Protein AF-A0A1Y2DKK2-F1 (afdb_monomer)

Radius of gyration: 27.23 Å; Cα contacts (8 Å, |Δi|>4): 174; chains: 1; bounding box: 54×44×119 Å

Foldseek 3Di:
DDDDDDDDDPPPPPPPPPPPPPAPPLLVVLLVLLVVLLVLLVLLLVLLLPDPAAQDCPSNVVSLVSNLVSLVVNLVSLLPHAADDPVSVVVCFVSVVSSLVSLVSSLVSLVVCLVRCLQRVNLVVNLVSLVSSLVSVLSSLVSNVVRYDPPQPSPVVSVVSNVSSVVSNVSSVVSNVPPHPNPPPCPDDDDDDDDDDDDDDDDDDDDDDDDDDDDPPDDDDDDDPPDPPD

Nearest PDB structures (foldseek):
  5ecf-assembly1_A  TM=8.020E-01  e=2.856E-06  Talaromyces marneffei PM1
  5csd-assembly2_B  TM=7.880E-01  e=1.936E-05  Talaromyces marneffei PM1
  5fb7-assembly1_C  TM=7.587E-01  e=8.183E-06  Talaromyces marneffei PM1
  5j5k-assembly1_A  TM=7.651E-01  e=5.013E-04  Aspergillus fumigatus Af293
  6j6f-assembly1_B  TM=7.402E-01  e=1.028E-03  Talaromyces marneffei PM1

Structure (mmCIF, N/CA/C/O backbone):
data_AF-A0A1Y2DKK2-F1
#
_entry.id   AF-A0A1Y2DKK2-F1
#
loop_
_atom_site.group_PDB
_atom_site.id
_atom_site.type_symbol
_atom_site.label_atom_id
_atom_site.label_alt_id
_atom_site.label_comp_id
_atom_site.label_asym_id
_atom_site.label_entity_id
_atom_site.label_seq_id
_atom_site.pdbx_PDB_ins_code
_atom_site.Cartn_x
_atom_site.Cartn_y
_atom_site.Cartn_z
_atom_site.occupancy
_atom_site.B_iso_or_equiv
_atom_site.auth_seq_id
_atom_site.auth_comp_id
_atom_site.auth_asym_id
_atom_site.auth_atom_id
_atom_site.pdbx_PDB_model_num
ATOM 1 N N . MET A 1 1 ? -10.249 0.732 73.395 1.00 36.12 1 MET A N 1
ATOM 2 C CA . MET A 1 1 ? -10.078 -0.134 72.210 1.00 36.12 1 MET A CA 1
ATOM 3 C C . MET A 1 1 ? -11.151 0.226 71.197 1.00 36.12 1 MET A C 1
ATOM 5 O O . MET A 1 1 ? -12.236 0.621 71.599 1.00 36.12 1 MET A O 1
ATOM 9 N N . GLN A 1 2 ? -10.754 0.217 69.928 1.00 43.38 2 GLN A N 1
ATOM 10 C CA . GLN A 1 2 ? -11.377 0.818 68.746 1.00 43.38 2 GLN A CA 1
ATOM 11 C C . GLN A 1 2 ? -12.849 0.457 68.484 1.00 43.38 2 GLN A C 1
ATOM 13 O O . GLN A 1 2 ? -13.254 -0.694 68.617 1.00 43.38 2 GLN A O 1
ATOM 18 N N . PHE A 1 3 ? -13.588 1.465 68.012 1.00 41.53 3 PHE A N 1
ATOM 19 C CA . PHE A 1 3 ? -14.852 1.363 67.282 1.00 41.53 3 PHE A CA 1
ATOM 20 C C . PHE A 1 3 ? -14.665 0.585 65.968 1.00 41.53 3 PHE A C 1
ATOM 22 O O . PHE A 1 3 ? -13.761 0.900 65.195 1.00 41.53 3 PHE A O 1
ATOM 29 N N . LEU A 1 4 ? -15.559 -0.362 65.679 1.00 42.31 4 LEU A N 1
ATOM 30 C CA . LEU A 1 4 ? -15.721 -0.973 64.356 1.00 42.31 4 LEU A CA 1
ATOM 31 C C . LEU A 1 4 ? -17.150 -0.698 63.878 1.00 42.31 4 LEU A C 1
ATOM 33 O O . LEU A 1 4 ? -18.100 -1.382 64.254 1.00 42.31 4 LEU A O 1
ATOM 37 N N . SER A 1 5 ? -17.286 0.372 63.097 1.00 45.41 5 SER A N 1
ATOM 38 C CA . SER A 1 5 ? -18.516 0.754 62.408 1.00 45.41 5 SER A CA 1
ATOM 39 C C . SER A 1 5 ? -18.756 -0.148 61.195 1.00 45.41 5 SER A C 1
ATOM 41 O O . SER A 1 5 ? -17.861 -0.341 60.373 1.00 45.41 5 SER A O 1
ATOM 43 N N . LEU A 1 6 ? -19.987 -0.653 61.075 1.00 40.06 6 LEU A N 1
ATOM 44 C CA . LEU A 1 6 ? -20.540 -1.248 59.858 1.00 40.06 6 LEU A CA 1
ATOM 45 C C . LEU A 1 6 ? -20.524 -0.228 58.706 1.00 40.06 6 LEU A C 1
ATOM 47 O O . LEU A 1 6 ? -21.028 0.882 58.866 1.00 40.06 6 LEU A O 1
ATOM 51 N N . ILE A 1 7 ? -20.055 -0.638 57.526 1.00 51.34 7 ILE A N 1
ATOM 52 C CA . ILE A 1 7 ? -20.351 0.038 56.256 1.00 51.34 7 ILE A CA 1
ATOM 53 C C . ILE A 1 7 ? -21.248 -0.903 55.450 1.00 51.34 7 ILE A C 1
ATOM 55 O O . ILE A 1 7 ? -20.805 -1.941 54.962 1.00 51.34 7 ILE A O 1
ATOM 59 N N . ALA A 1 8 ? -22.528 -0.548 55.352 1.00 39.66 8 ALA A N 1
ATOM 60 C CA . ALA A 1 8 ? -23.473 -1.163 54.432 1.00 39.66 8 ALA A CA 1
ATOM 61 C C . ALA A 1 8 ? -23.216 -0.610 53.022 1.00 39.66 8 ALA A C 1
ATOM 63 O O . ALA A 1 8 ? -23.333 0.592 52.794 1.00 39.66 8 ALA A O 1
ATOM 64 N N . ILE A 1 9 ? -22.855 -1.484 52.082 1.00 43.69 9 ILE A N 1
ATOM 65 C CA . ILE A 1 9 ? -22.734 -1.144 50.662 1.00 43.69 9 ILE A CA 1
ATOM 66 C C . ILE A 1 9 ? -24.143 -1.207 50.065 1.00 43.69 9 ILE A C 1
ATOM 68 O O . ILE A 1 9 ? -24.671 -2.284 49.793 1.00 43.69 9 ILE A O 1
ATOM 72 N N . THR A 1 10 ? -24.775 -0.051 49.887 1.00 42.78 10 THR A N 1
ATOM 73 C CA . THR A 1 10 ? -25.985 0.089 49.077 1.00 42.78 10 THR A CA 1
ATOM 74 C C . THR A 1 10 ? -25.602 -0.014 47.602 1.00 42.78 10 THR A C 1
ATOM 76 O O . THR A 1 10 ? -25.044 0.909 47.015 1.00 42.78 10 THR A O 1
ATOM 79 N N . ALA A 1 11 ? -25.899 -1.158 46.987 1.00 40.38 11 ALA A N 1
ATOM 80 C CA . ALA A 1 11 ? -25.849 -1.312 45.540 1.00 40.38 11 ALA A CA 1
ATOM 81 C C . ALA A 1 11 ? -26.977 -0.479 44.908 1.00 40.38 11 ALA A C 1
ATOM 83 O O . ALA A 1 11 ? -28.109 -0.938 44.771 1.00 40.38 11 ALA A O 1
ATOM 84 N N . ALA A 1 12 ? -26.679 0.766 44.540 1.00 42.94 12 ALA A N 1
ATOM 85 C CA . AL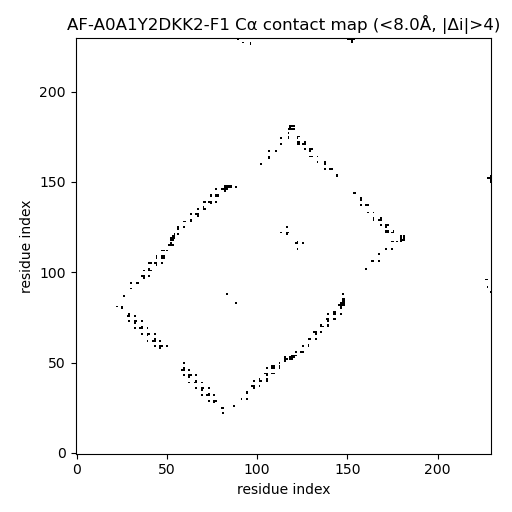A A 1 12 ? -27.511 1.507 43.605 1.00 42.94 12 ALA A CA 1
ATOM 86 C C . ALA A 1 12 ? -27.296 0.903 42.209 1.00 42.94 12 ALA A C 1
ATOM 88 O O . ALA A 1 12 ? -26.329 1.218 41.518 1.00 42.94 12 ALA A O 1
ATOM 89 N N . VAL A 1 13 ? -28.186 -0.009 41.808 1.00 45.31 13 VAL A N 1
ATOM 90 C CA . VAL A 1 13 ? -28.341 -0.401 40.404 1.00 45.31 13 VAL A CA 1
ATOM 91 C C . VAL A 1 13 ? -28.942 0.794 39.672 1.00 45.31 13 VAL A C 1
ATOM 93 O O . VAL A 1 13 ? -30.156 0.956 39.578 1.00 45.31 13 VAL A O 1
ATOM 96 N N . SER A 1 14 ? -28.074 1.660 39.163 1.00 43.56 14 SER A N 1
ATOM 97 C CA . SER A 1 14 ? -28.423 2.558 38.071 1.00 43.56 14 SER A CA 1
ATOM 98 C C . SER A 1 14 ? -28.416 1.712 36.804 1.00 43.56 14 SER A C 1
ATOM 100 O O . SER A 1 14 ? -27.373 1.506 36.186 1.00 43.56 14 SER A O 1
ATOM 102 N N . ALA A 1 15 ? -29.576 1.170 36.438 1.00 41.97 15 ALA A N 1
ATOM 103 C CA . ALA A 1 15 ? -29.802 0.663 35.095 1.00 41.97 15 ALA A CA 1
ATOM 104 C C . ALA A 1 15 ? -29.754 1.858 34.131 1.00 41.97 15 ALA A C 1
ATOM 106 O O . ALA A 1 15 ? -30.782 2.438 33.788 1.00 41.97 15 ALA A O 1
ATOM 107 N N . SER A 1 16 ? -28.547 2.264 33.730 1.00 40.94 16 SER A N 1
ATOM 108 C CA . SER A 1 16 ? -28.371 3.099 32.550 1.00 40.94 16 SER A CA 1
ATOM 109 C C . SER A 1 16 ? -28.941 2.304 31.387 1.00 40.94 16 SER A C 1
ATOM 111 O O . SER A 1 16 ? -28.393 1.268 31.010 1.00 40.94 16 SER A O 1
ATOM 113 N N . GLN A 1 17 ? -30.091 2.743 30.880 1.00 42.56 17 GLN A N 1
ATOM 114 C CA . GLN A 1 17 ? -30.652 2.216 29.649 1.00 42.56 17 GLN A CA 1
ATOM 115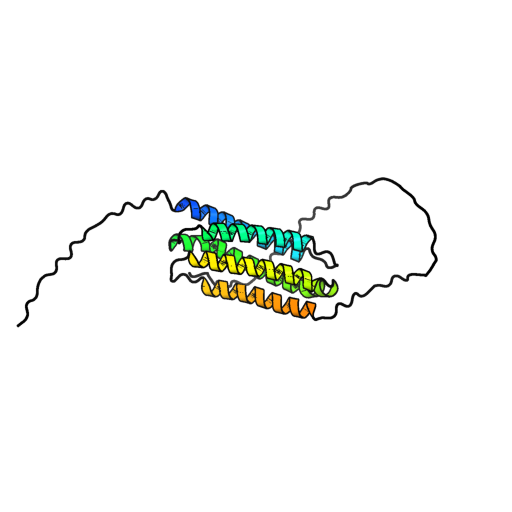 C C . GLN A 1 17 ? -29.573 2.351 28.577 1.00 42.56 17 GLN A C 1
ATOM 117 O O . GLN A 1 17 ? -29.208 3.457 28.184 1.00 42.56 17 GLN A O 1
ATOM 122 N N . VAL A 1 18 ? -29.012 1.214 28.168 1.00 43.38 18 VAL A N 1
ATOM 123 C CA . VAL A 1 18 ? -28.157 1.131 26.993 1.00 43.38 18 VAL A CA 1
ATOM 124 C C . VAL A 1 18 ? -29.056 1.494 25.825 1.00 43.38 18 VAL A C 1
ATOM 126 O O . VAL A 1 18 ? -29.870 0.687 25.374 1.00 43.38 18 VAL A O 1
ATOM 129 N N . ASP A 1 19 ? -28.954 2.739 25.382 1.00 40.34 19 ASP A N 1
ATOM 130 C CA . ASP A 1 19 ? -29.521 3.165 24.120 1.00 40.34 19 ASP A CA 1
ATOM 131 C C . ASP A 1 19 ? -28.794 2.398 23.005 1.00 40.34 19 ASP A C 1
ATOM 133 O O . ASP A 1 19 ? -27.708 2.748 22.545 1.00 40.34 19 ASP A O 1
ATOM 137 N N . THR A 1 20 ? -29.379 1.267 22.614 1.00 46.38 20 THR A N 1
ATOM 138 C CA . THR A 1 20 ? -28.861 0.368 21.576 1.00 46.38 20 THR A CA 1
ATOM 139 C C . THR A 1 20 ? -29.010 0.946 20.165 1.00 46.38 20 THR A C 1
ATOM 141 O O . THR A 1 20 ? -28.664 0.274 19.191 1.00 46.38 20 THR A O 1
ATOM 144 N N . THR A 1 21 ? -29.502 2.183 20.020 1.00 46.19 21 THR A N 1
ATOM 145 C CA . THR A 1 21 ? -29.834 2.755 18.710 1.00 46.19 21 THR A CA 1
ATOM 146 C C . THR A 1 21 ? -28.713 3.577 18.064 1.00 46.19 21 THR A C 1
ATOM 148 O O . THR A 1 21 ? -28.786 3.834 16.860 1.00 46.19 21 THR A O 1
ATOM 151 N N . THR A 1 22 ? -27.634 3.908 18.791 1.00 51.06 22 THR A N 1
ATOM 152 C CA . THR A 1 22 ? -26.553 4.782 18.277 1.00 51.06 22 THR A CA 1
ATOM 153 C C . THR A 1 22 ? -25.110 4.301 18.574 1.00 51.06 22 THR A C 1
ATOM 155 O O . THR A 1 22 ? -24.312 5.059 19.117 1.00 51.06 22 THR A O 1
ATOM 158 N N . PRO A 1 23 ? -24.740 3.043 18.237 1.00 49.91 23 PRO A N 1
ATOM 159 C CA . PRO A 1 23 ? -23.332 2.748 17.866 1.00 49.91 23 PRO A CA 1
ATOM 160 C C . PRO A 1 23 ? -23.149 1.979 16.536 1.00 49.91 23 PRO A C 1
ATOM 162 O O . PRO A 1 23 ? -22.148 2.150 15.844 1.00 49.91 23 PRO A O 1
ATOM 165 N N . LYS A 1 24 ? -24.138 1.185 16.093 1.00 49.81 24 LYS A N 1
ATOM 166 C CA . LYS A 1 24 ? -24.000 0.284 14.921 1.00 49.81 24 LYS A CA 1
ATOM 167 C C . LYS A 1 24 ? -23.805 0.982 13.570 1.00 49.81 24 LYS A C 1
ATOM 169 O O . LYS A 1 24 ? -23.350 0.345 12.623 1.00 49.81 24 LYS A O 1
ATOM 174 N N . ARG A 1 25 ? -24.178 2.261 13.448 1.00 47.84 25 ARG A N 1
ATOM 175 C CA . ARG A 1 25 ? -24.182 2.963 12.153 1.00 47.84 25 ARG A CA 1
ATOM 176 C C . ARG A 1 25 ? -22.764 3.253 11.634 1.00 47.84 25 ARG A C 1
ATOM 178 O O . ARG A 1 25 ? -22.585 3.281 10.427 1.00 47.84 25 ARG A O 1
ATOM 185 N N . ASN A 1 26 ? -21.773 3.389 12.520 1.00 64.06 26 ASN A N 1
ATOM 186 C CA . ASN A 1 26 ? -20.405 3.773 12.149 1.00 64.06 26 ASN A CA 1
ATOM 187 C C . ASN A 1 26 ? -19.498 2.557 11.852 1.00 64.06 26 ASN A C 1
ATOM 189 O O . ASN A 1 26 ? -18.663 2.597 10.955 1.00 64.06 26 ASN A O 1
ATOM 193 N N . LEU A 1 27 ? -19.715 1.422 12.531 1.00 71.12 27 LEU A N 1
ATOM 194 C CA . LEU A 1 27 ? -18.896 0.217 12.337 1.00 71.12 27 LEU A CA 1
ATOM 195 C C . LEU A 1 27 ? -18.987 -0.333 10.904 1.00 71.12 27 LEU A C 1
ATOM 197 O O . LEU A 1 27 ? -17.968 -0.622 10.286 1.00 71.12 27 LEU A O 1
ATOM 201 N N . VAL A 1 28 ? -20.206 -0.437 10.360 1.00 79.00 28 VAL A N 1
ATOM 202 C CA . VAL A 1 28 ? -20.449 -0.945 8.997 1.00 79.00 28 VAL A CA 1
ATOM 203 C C . VAL A 1 28 ? -19.791 -0.049 7.951 1.00 79.00 28 VAL A C 1
ATOM 205 O O . VAL A 1 28 ? -19.185 -0.543 7.002 1.00 79.00 28 VAL A O 1
ATOM 208 N N . GLU A 1 29 ? -19.890 1.267 8.129 1.00 79.88 29 GLU A N 1
ATOM 209 C CA . GLU A 1 29 ? -19.257 2.248 7.250 1.00 79.88 29 GLU A CA 1
ATOM 210 C C . GLU A 1 29 ? -17.737 2.060 7.234 1.00 79.88 29 GLU A C 1
ATOM 212 O O . GLU A 1 29 ? -17.130 1.963 6.170 1.00 79.88 29 GLU A O 1
ATOM 217 N N . VAL A 1 30 ? -17.131 1.883 8.403 1.00 75.62 30 VAL A N 1
ATOM 218 C CA . VAL A 1 30 ? -15.682 1.713 8.530 1.00 75.62 30 VAL A CA 1
ATOM 219 C C . VAL A 1 30 ? -15.229 0.364 7.992 1.00 75.62 30 VAL A C 1
ATOM 221 O O . VAL A 1 30 ? -14.235 0.306 7.275 1.00 75.62 30 VAL A O 1
ATOM 224 N N . THR A 1 31 ? -15.965 -0.719 8.246 1.00 82.69 31 THR A N 1
ATOM 225 C CA . THR A 1 31 ? -15.689 -2.023 7.625 1.00 82.69 31 THR A CA 1
ATOM 226 C C . THR A 1 31 ? -15.746 -1.930 6.099 1.00 82.69 31 THR A C 1
ATOM 228 O O . THR A 1 31 ? -14.861 -2.452 5.417 1.00 82.69 31 THR A O 1
ATOM 231 N N . ASN A 1 32 ? -16.738 -1.227 5.545 1.00 86.38 32 ASN A N 1
ATOM 232 C CA . ASN A 1 32 ? -16.852 -1.020 4.102 1.00 86.38 32 ASN A CA 1
ATOM 233 C C . ASN A 1 32 ? -15.684 -0.202 3.552 1.00 86.38 32 ASN A C 1
ATOM 235 O O . ASN A 1 32 ? -15.140 -0.539 2.502 1.00 86.38 32 ASN A O 1
ATOM 239 N N . ILE A 1 33 ? -15.274 0.854 4.250 1.00 84.25 33 ILE A N 1
ATOM 240 C CA . ILE A 1 33 ? -14.175 1.702 3.795 1.00 84.25 33 ILE A CA 1
ATOM 241 C C . ILE A 1 33 ? -12.826 0.979 3.924 1.00 84.25 33 ILE A C 1
ATOM 243 O O . ILE A 1 33 ? -12.035 1.008 2.989 1.00 84.25 33 ILE A O 1
ATOM 247 N N . MET A 1 34 ? -12.580 0.230 4.999 1.00 84.00 34 MET A N 1
ATOM 248 C CA . MET A 1 34 ? -11.375 -0.602 5.135 1.00 84.00 34 MET A CA 1
ATOM 249 C C . MET A 1 34 ? -11.349 -1.752 4.109 1.00 84.00 34 MET A C 1
ATOM 251 O O . MET A 1 34 ? -10.287 -2.139 3.627 1.00 84.00 34 MET A O 1
ATOM 255 N N . THR A 1 35 ? -12.514 -2.252 3.686 1.00 90.12 35 THR A N 1
ATOM 256 C CA . THR A 1 35 ? -12.617 -3.180 2.543 1.00 90.12 35 THR A CA 1
ATOM 257 C C . THR A 1 35 ? -12.260 -2.489 1.223 1.00 90.12 35 THR A C 1
ATOM 259 O O . THR A 1 35 ? -11.604 -3.084 0.371 1.00 90.12 35 THR A O 1
ATOM 262 N N . GLN A 1 36 ? -12.630 -1.217 1.048 1.00 90.81 36 GLN A N 1
ATOM 263 C CA . GLN A 1 36 ? -12.172 -0.432 -0.101 1.00 90.81 36 GLN A CA 1
ATOM 264 C C . GLN A 1 36 ? -10.659 -0.207 -0.062 1.00 90.81 36 GLN A C 1
ATOM 266 O O . GLN A 1 36 ? -10.031 -0.312 -1.110 1.00 90.81 36 GLN A O 1
ATOM 271 N N . VAL A 1 37 ? -10.063 0.030 1.115 1.00 88.94 37 VAL A N 1
ATOM 272 C CA . VAL A 1 37 ? -8.598 0.098 1.279 1.00 88.94 37 VAL A CA 1
ATOM 273 C C . VAL A 1 37 ? -7.962 -1.205 0.798 1.00 88.94 37 VAL A C 1
ATOM 275 O O . VAL A 1 37 ? -7.049 -1.157 -0.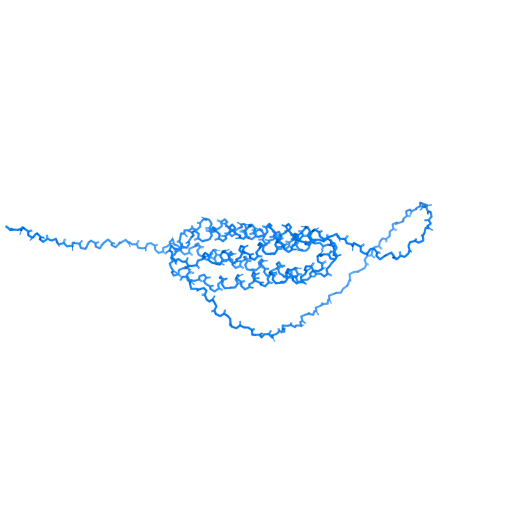020 1.00 88.94 37 VAL A O 1
ATOM 278 N N . LEU A 1 38 ? -8.492 -2.366 1.202 1.00 89.88 38 LEU A N 1
ATOM 279 C CA . LEU A 1 38 ? -8.026 -3.668 0.713 1.00 89.88 38 LEU A CA 1
ATOM 280 C C . LEU A 1 38 ? -8.096 -3.766 -0.819 1.00 89.88 38 LEU A C 1
ATOM 282 O O . LEU A 1 38 ? -7.119 -4.152 -1.455 1.00 89.88 38 LEU A O 1
ATOM 286 N N . HIS A 1 39 ? -9.221 -3.393 -1.431 1.00 91.88 39 HIS A N 1
ATOM 287 C CA . HIS A 1 39 ? -9.337 -3.389 -2.893 1.00 91.88 39 HIS A CA 1
ATOM 288 C C . HIS A 1 39 ? -8.375 -2.399 -3.561 1.00 91.88 39 HIS A C 1
ATOM 290 O O . HIS A 1 39 ? -7.838 -2.701 -4.624 1.00 91.88 39 HIS A O 1
ATOM 296 N N . GLY A 1 40 ? -8.123 -1.249 -2.938 1.00 91.38 40 GLY A N 1
ATOM 297 C CA . GLY A 1 40 ? -7.130 -0.279 -3.387 1.00 91.38 40 GLY A CA 1
ATOM 298 C C . GLY A 1 40 ? -5.715 -0.861 -3.391 1.00 91.38 40 GLY A C 1
ATOM 299 O O . GLY A 1 40 ? -5.023 -0.730 -4.401 1.00 91.38 40 GLY A O 1
ATOM 300 N N . ILE A 1 41 ? -5.324 -1.577 -2.325 1.00 91.19 41 ILE A N 1
ATOM 301 C CA . ILE A 1 41 ? -4.043 -2.306 -2.249 1.00 91.19 41 ILE A CA 1
ATOM 302 C C . ILE A 1 41 ? -3.949 -3.315 -3.390 1.00 91.19 41 ILE A C 1
ATOM 304 O O . ILE A 1 41 ? -2.981 -3.292 -4.141 1.00 91.19 41 ILE A O 1
ATOM 308 N N . LEU A 1 42 ? -4.967 -4.164 -3.559 1.00 93.38 42 LEU A N 1
ATOM 309 C CA . LEU A 1 42 ? -4.974 -5.203 -4.594 1.00 93.38 42 LEU A CA 1
ATOM 310 C C . LEU A 1 42 ? -4.928 -4.619 -6.015 1.00 93.38 42 LEU A C 1
ATOM 312 O O . LEU A 1 42 ? -4.291 -5.185 -6.898 1.00 93.38 42 LEU A O 1
ATOM 316 N N . ASN A 1 43 ? -5.584 -3.481 -6.249 1.00 93.44 43 ASN A N 1
ATOM 317 C CA . ASN A 1 43 ? -5.534 -2.796 -7.538 1.00 93.44 43 ASN A CA 1
ATOM 318 C C . ASN A 1 43 ? -4.156 -2.174 -7.805 1.00 93.44 43 ASN A C 1
ATOM 320 O O . ASN A 1 43 ? -3.659 -2.233 -8.930 1.00 93.44 43 ASN A O 1
ATOM 324 N N . PHE A 1 44 ? -3.526 -1.592 -6.782 1.00 93.50 44 PHE A N 1
ATOM 325 C CA . PHE A 1 44 ? -2.172 -1.067 -6.916 1.00 93.50 44 PHE A CA 1
ATOM 326 C C . PHE A 1 44 ? -1.156 -2.191 -7.152 1.00 93.50 44 PHE A C 1
ATOM 328 O O . PHE A 1 44 ? -0.361 -2.098 -8.086 1.00 93.50 44 PHE A O 1
ATOM 335 N N . ASP A 1 45 ? -1.263 -3.288 -6.399 1.00 94.25 45 ASP A N 1
ATOM 336 C CA . ASP A 1 45 ? -0.482 -4.517 -6.580 1.00 94.25 45 ASP A CA 1
ATOM 337 C C . ASP A 1 45 ? -0.599 -5.047 -8.014 1.00 94.25 45 ASP A C 1
ATOM 339 O O . ASP A 1 45 ? 0.400 -5.248 -8.702 1.00 94.25 45 ASP A O 1
ATOM 343 N N . ALA A 1 46 ? -1.823 -5.147 -8.538 1.00 95.81 46 ALA A N 1
ATOM 344 C CA . ALA A 1 46 ? -2.049 -5.555 -9.920 1.00 95.81 46 ALA A CA 1
ATOM 345 C C . ALA A 1 46 ? -1.360 -4.624 -10.937 1.00 95.81 46 ALA A C 1
ATOM 347 O O . ALA A 1 46 ? -0.798 -5.102 -11.924 1.00 95.81 46 ALA A O 1
ATOM 348 N N . ALA A 1 47 ? -1.365 -3.306 -10.716 1.00 95.94 47 ALA A N 1
ATOM 349 C CA . ALA A 1 47 ? -0.658 -2.363 -11.585 1.00 95.94 47 ALA A CA 1
ATOM 350 C C . ALA A 1 47 ? 0.867 -2.582 -11.552 1.00 95.94 47 ALA A C 1
ATOM 352 O O . ALA A 1 47 ? 1.520 -2.519 -12.594 1.00 95.94 47 ALA A O 1
ATOM 353 N N . ILE A 1 48 ? 1.425 -2.898 -10.381 1.00 94.62 48 ILE A N 1
ATOM 354 C CA . ILE A 1 48 ? 2.848 -3.217 -10.202 1.00 94.62 48 ILE A CA 1
ATOM 355 C C . ILE A 1 48 ? 3.210 -4.525 -10.904 1.00 94.62 48 ILE A C 1
ATOM 357 O O . ILE A 1 48 ? 4.174 -4.558 -11.670 1.00 94.62 48 ILE A O 1
ATOM 361 N N . ILE A 1 49 ? 2.418 -5.585 -10.722 1.00 95.69 49 ILE A N 1
ATOM 362 C CA . ILE A 1 49 ? 2.609 -6.873 -11.407 1.00 95.69 49 ILE A CA 1
ATOM 363 C C . ILE A 1 49 ? 2.617 -6.678 -12.927 1.00 95.69 49 ILE A C 1
ATOM 365 O O . ILE A 1 49 ? 3.488 -7.218 -13.615 1.00 95.69 49 ILE A O 1
ATOM 369 N N . ASN A 1 50 ? 1.682 -5.878 -13.442 1.00 95.19 50 ASN A N 1
ATOM 370 C CA . ASN A 1 50 ? 1.524 -5.622 -14.873 1.00 95.19 50 ASN A CA 1
ATOM 371 C C . ASN A 1 50 ? 2.583 -4.675 -15.456 1.00 95.19 50 ASN A C 1
ATOM 373 O O . ASN A 1 50 ? 2.715 -4.590 -16.679 1.00 95.19 50 ASN A O 1
ATOM 377 N N . TYR A 1 51 ? 3.361 -3.981 -14.622 1.00 95.50 51 TYR A N 1
ATOM 378 C CA . TYR A 1 51 ? 4.457 -3.152 -15.103 1.00 95.50 51 TYR A CA 1
ATOM 379 C C . TYR A 1 51 ? 5.578 -4.024 -15.684 1.00 95.50 51 TYR A C 1
ATOM 381 O O . TYR A 1 51 ? 6.224 -4.806 -14.981 1.00 95.50 51 TYR A O 1
ATOM 389 N N . ASN A 1 52 ? 5.832 -3.870 -16.983 1.00 93.94 52 ASN A N 1
ATOM 390 C CA . ASN A 1 52 ? 6.794 -4.678 -17.739 1.00 93.94 52 ASN A CA 1
ATOM 391 C C . ASN A 1 52 ? 8.041 -3.885 -18.177 1.00 93.94 52 ASN A C 1
ATOM 393 O O . ASN A 1 52 ? 8.789 -4.338 -19.041 1.00 93.94 52 ASN A O 1
ATOM 397 N N . GLY A 1 53 ? 8.283 -2.717 -17.571 1.00 88.50 53 GLY A N 1
ATOM 398 C CA . GLY A 1 53 ? 9.391 -1.823 -17.913 1.00 88.50 53 GLY A CA 1
ATOM 399 C C . GLY A 1 53 ? 8.985 -0.657 -18.820 1.00 88.50 53 GLY A C 1
ATOM 400 O O . GLY A 1 53 ? 7.825 -0.490 -19.191 1.00 88.50 53 GLY A O 1
ATOM 401 N N . GLY A 1 54 ? 9.974 0.160 -19.183 1.00 87.81 54 GLY A N 1
ATOM 402 C CA . GLY A 1 54 ? 9.789 1.371 -19.983 1.00 87.81 54 GLY A CA 1
ATOM 403 C C . GLY A 1 54 ? 9.430 2.612 -19.152 1.00 87.81 54 GLY A C 1
ATOM 404 O O . GLY A 1 54 ? 9.052 2.507 -17.986 1.00 87.81 54 GLY A O 1
ATOM 405 N N . PRO A 1 55 ? 9.537 3.813 -19.741 1.00 86.12 55 PRO A N 1
ATOM 406 C CA . PRO A 1 55 ? 9.431 5.074 -19.000 1.00 86.12 55 PRO A CA 1
ATOM 407 C C . PRO A 1 55 ? 7.998 5.412 -18.555 1.00 86.12 55 PRO A C 1
ATOM 409 O O . PRO A 1 55 ? 7.769 6.391 -17.851 1.00 86.12 55 PRO A O 1
ATOM 412 N N . GLN A 1 56 ? 7.005 4.643 -19.003 1.00 88.06 56 GLN A N 1
ATOM 413 C CA . GLN A 1 56 ? 5.594 4.935 -18.784 1.00 88.06 56 GLN A CA 1
ATOM 414 C C . GLN A 1 56 ? 5.142 4.376 -17.434 1.00 88.06 56 GLN A C 1
ATOM 416 O O . GLN A 1 56 ? 4.954 3.173 -17.280 1.00 88.06 56 GLN A O 1
ATOM 421 N N . VAL A 1 57 ? 4.924 5.269 -16.469 1.00 91.12 57 VAL A N 1
ATOM 422 C CA . VAL A 1 57 ? 4.425 4.938 -15.121 1.00 91.12 57 VAL A CA 1
ATOM 423 C C . VAL A 1 57 ? 2.983 5.393 -14.880 1.00 91.12 57 VAL A C 1
ATOM 425 O O . VAL A 1 57 ? 2.501 5.336 -13.755 1.00 91.12 57 VAL A O 1
ATOM 428 N N . SER A 1 58 ? 2.258 5.817 -15.919 1.00 92.12 58 SER A N 1
ATOM 429 C CA . SER A 1 58 ? 0.903 6.381 -15.791 1.00 92.12 58 SER A CA 1
ATOM 430 C C . SER A 1 58 ? -0.100 5.428 -15.131 1.00 92.12 58 SER A C 1
ATOM 432 O O . SER A 1 58 ? -0.946 5.870 -14.358 1.00 92.12 58 SER A O 1
ATOM 434 N N . GLN A 1 59 ? 0.010 4.119 -15.381 1.00 91.38 59 GLN A N 1
ATOM 435 C CA . GLN A 1 59 ? -0.827 3.117 -14.712 1.00 91.38 59 GLN A CA 1
ATOM 436 C C . GLN A 1 59 ? -0.509 3.009 -13.217 1.00 91.38 59 GLN A C 1
ATOM 438 O O . GLN A 1 59 ? -1.430 2.960 -12.405 1.00 91.38 59 GLN A O 1
ATOM 443 N N . LEU A 1 60 ? 0.778 3.035 -12.851 1.00 93.38 60 LEU A N 1
ATOM 444 C CA . LEU A 1 60 ? 1.209 3.043 -11.451 1.00 93.38 60 LEU A CA 1
ATOM 445 C C . LEU A 1 60 ? 0.730 4.316 -10.751 1.00 93.38 60 LEU A C 1
ATOM 447 O O . LEU A 1 60 ? 0.173 4.228 -9.665 1.00 93.38 60 LEU A O 1
ATOM 451 N N . GLN A 1 61 ? 0.871 5.475 -11.403 1.00 93.12 61 GLN A N 1
ATOM 452 C CA . GLN A 1 61 ? 0.406 6.771 -10.900 1.00 93.12 61 GLN A CA 1
ATOM 453 C C . GLN A 1 61 ? -1.118 6.824 -10.727 1.00 93.12 61 GLN A C 1
ATOM 455 O O . GLN A 1 61 ? -1.615 7.333 -9.726 1.00 93.12 61 GLN A O 1
ATOM 460 N N . GLY A 1 62 ? -1.881 6.295 -11.686 1.00 92.88 62 GLY A N 1
ATOM 461 C CA . GLY A 1 62 ? -3.341 6.243 -11.590 1.00 92.88 62 GLY A CA 1
ATOM 462 C C . GLY A 1 62 ? -3.815 5.322 -10.464 1.00 92.88 62 GLY A C 1
ATOM 463 O O . GLY A 1 62 ? -4.722 5.676 -9.704 1.00 92.88 62 GLY A O 1
ATOM 464 N N . ALA A 1 63 ? -3.179 4.157 -10.323 1.00 94.12 63 ALA A N 1
ATOM 465 C CA . ALA A 1 63 ? -3.502 3.201 -9.273 1.00 94.12 63 ALA A CA 1
ATOM 466 C C . ALA A 1 63 ? -3.121 3.723 -7.877 1.00 94.12 63 ALA A C 1
ATOM 468 O O . ALA A 1 63 ? -3.947 3.661 -6.965 1.00 94.12 63 ALA A O 1
ATOM 469 N N . SER A 1 64 ? -1.930 4.307 -7.718 1.00 92.44 64 SER A N 1
ATOM 470 C CA . SER A 1 64 ? -1.497 4.916 -6.455 1.00 92.44 64 SER A CA 1
ATOM 471 C C . SER A 1 64 ? -2.345 6.136 -6.088 1.00 92.44 64 SER A C 1
ATOM 473 O O . SER A 1 64 ? -2.768 6.256 -4.942 1.00 92.44 64 SER A O 1
ATOM 475 N N . GLY A 1 65 ? -2.696 6.998 -7.049 1.00 92.94 65 GLY A N 1
ATOM 476 C CA . GLY A 1 65 ? -3.591 8.136 -6.821 1.00 92.94 65 GLY A CA 1
ATOM 477 C C . GLY A 1 65 ? -4.987 7.707 -6.358 1.00 92.94 65 GLY A C 1
ATOM 478 O O . GLY A 1 65 ? -5.540 8.285 -5.420 1.00 92.94 65 GLY A O 1
ATOM 479 N N . THR A 1 66 ? -5.527 6.640 -6.956 1.00 93.25 66 THR A N 1
ATOM 480 C CA . THR A 1 66 ? -6.786 6.022 -6.511 1.00 93.25 66 THR A CA 1
ATOM 481 C C . THR A 1 66 ? -6.659 5.496 -5.082 1.00 93.25 66 THR A C 1
ATOM 483 O O . THR A 1 66 ? -7.518 5.777 -4.245 1.00 93.25 66 THR A O 1
ATOM 486 N N . MET A 1 67 ? -5.567 4.790 -4.778 1.00 92.31 67 MET A N 1
ATOM 487 C CA . MET A 1 67 ? -5.298 4.267 -3.440 1.00 92.31 67 MET A CA 1
ATOM 488 C C . MET A 1 67 ? -5.207 5.387 -2.396 1.00 92.31 67 MET A C 1
ATOM 490 O O . MET A 1 67 ? -5.870 5.323 -1.365 1.00 92.31 67 MET A O 1
ATOM 494 N N . VAL A 1 68 ? -4.470 6.462 -2.682 1.00 93.19 68 VAL A N 1
ATOM 495 C CA . VAL A 1 68 ? -4.374 7.645 -1.812 1.00 93.19 68 VAL A CA 1
ATOM 496 C C . VAL A 1 68 ? -5.748 8.264 -1.553 1.00 93.19 68 VAL A C 1
ATOM 498 O O . VAL A 1 68 ? -6.048 8.632 -0.417 1.00 93.19 68 VAL A O 1
ATOM 501 N N . GLY A 1 69 ? -6.600 8.361 -2.577 1.00 92.44 69 GLY A N 1
ATOM 502 C CA . GLY A 1 69 ? -7.979 8.827 -2.422 1.00 92.44 69 GLY A CA 1
ATOM 503 C C . GLY A 1 69 ? -8.777 7.961 -1.444 1.00 92.44 69 GLY A C 1
ATOM 504 O O . GLY A 1 69 ? -9.371 8.487 -0.503 1.00 92.44 69 GLY A O 1
ATOM 505 N N . ILE A 1 70 ? -8.720 6.638 -1.616 1.00 91.25 70 ILE A N 1
ATOM 506 C CA . ILE A 1 70 ? -9.385 5.669 -0.734 1.00 91.25 70 ILE A CA 1
ATOM 507 C C . ILE A 1 70 ? -8.868 5.792 0.706 1.00 91.25 70 ILE A C 1
ATOM 509 O O . ILE A 1 70 ? -9.672 5.867 1.637 1.00 91.25 70 ILE A O 1
ATOM 513 N N . ILE A 1 71 ? -7.547 5.866 0.900 1.00 90.75 71 ILE A N 1
ATOM 514 C CA . ILE A 1 71 ? -6.943 6.003 2.231 1.00 90.75 71 ILE A CA 1
ATOM 515 C C . ILE A 1 71 ? -7.394 7.305 2.899 1.00 90.75 71 ILE A C 1
ATOM 517 O O . ILE A 1 71 ? -7.767 7.290 4.066 1.00 90.75 71 ILE A O 1
ATOM 521 N N . LYS A 1 72 ? -7.418 8.434 2.181 1.00 92.25 72 LYS A N 1
ATOM 522 C CA . LYS A 1 72 ? -7.886 9.716 2.738 1.00 92.25 72 LYS A CA 1
ATOM 523 C C . LYS A 1 72 ? -9.336 9.640 3.208 1.00 92.25 72 LYS A C 1
ATOM 525 O O . LYS A 1 72 ? -9.645 10.112 4.302 1.00 92.25 72 LYS A O 1
ATOM 530 N N . THR A 1 73 ? -10.211 9.021 2.416 1.00 88.88 73 THR A N 1
ATOM 531 C CA . THR A 1 73 ? -11.606 8.779 2.805 1.00 88.88 73 THR A CA 1
ATOM 532 C C . THR A 1 73 ? -11.693 7.887 4.043 1.00 88.88 73 THR A C 1
ATOM 534 O O . THR A 1 73 ? -12.447 8.201 4.964 1.00 88.88 73 THR A O 1
ATOM 537 N N . ALA A 1 74 ? -10.880 6.829 4.111 1.00 87.56 74 ALA A N 1
ATOM 538 C CA . ALA A 1 74 ? -10.775 5.956 5.279 1.00 87.56 74 ALA A CA 1
ATOM 539 C C . ALA A 1 74 ? -10.317 6.693 6.531 1.00 87.56 74 ALA A C 1
ATOM 541 O O . ALA A 1 74 ? -10.931 6.541 7.584 1.00 87.56 74 ALA A O 1
ATOM 542 N N . THR A 1 75 ? -9.296 7.537 6.415 1.00 88.38 75 THR A N 1
ATOM 543 C CA . THR A 1 75 ? -8.764 8.315 7.535 1.00 88.38 75 THR A CA 1
ATOM 544 C C . THR A 1 75 ? -9.815 9.278 8.065 1.00 88.38 75 THR A C 1
ATOM 546 O O . THR A 1 75 ? -10.009 9.371 9.276 1.00 88.38 75 THR A O 1
ATOM 549 N N . LEU A 1 76 ? -10.541 9.961 7.174 1.00 88.31 76 LEU A N 1
ATOM 550 C CA . LEU A 1 76 ? -11.619 10.858 7.579 1.00 88.31 76 LEU A CA 1
ATOM 551 C C . LEU A 1 76 ? -12.736 10.096 8.304 1.00 88.31 76 LEU A C 1
ATOM 553 O O . LEU A 1 76 ? -13.139 10.504 9.393 1.00 88.31 76 LEU A O 1
ATOM 557 N N . ALA A 1 77 ? -13.202 8.978 7.744 1.00 85.50 77 ALA A N 1
ATOM 558 C CA . ALA A 1 77 ? -14.217 8.151 8.389 1.00 85.50 77 ALA A CA 1
ATOM 559 C C . ALA A 1 77 ? -13.749 7.645 9.761 1.00 85.50 77 ALA A C 1
ATOM 561 O O . ALA A 1 77 ? -14.451 7.841 10.751 1.00 85.50 77 ALA A O 1
ATOM 562 N N . ALA A 1 78 ? -12.527 7.107 9.840 1.00 85.31 78 ALA A N 1
ATOM 563 C CA . ALA A 1 78 ? -11.920 6.639 11.079 1.00 85.31 78 ALA A CA 1
ATOM 564 C C . ALA A 1 78 ? -11.840 7.753 12.130 1.00 85.31 78 ALA A C 1
ATOM 566 O O . ALA A 1 78 ? -12.189 7.535 13.286 1.00 85.31 78 ALA A O 1
ATOM 567 N N . SER A 1 79 ? -11.449 8.970 11.742 1.00 87.00 79 SER A N 1
ATOM 568 C CA . SER A 1 79 ? -11.347 10.108 12.665 1.00 87.00 79 SER A CA 1
ATOM 569 C C . SER A 1 79 ? -12.686 10.464 13.328 1.00 87.00 79 SER A C 1
ATOM 571 O O . SER A 1 79 ? -12.715 10.751 14.529 1.00 87.00 79 SER A O 1
ATOM 573 N N . ASN A 1 80 ? -13.790 10.327 12.586 1.00 85.88 80 ASN A N 1
ATOM 574 C CA . ASN A 1 80 ? -15.162 10.572 13.038 1.00 85.88 80 ASN A CA 1
ATOM 575 C C . ASN A 1 80 ? -15.795 9.383 13.782 1.00 85.88 80 ASN A C 1
ATOM 577 O O . ASN A 1 80 ? -16.932 9.484 14.249 1.00 85.88 80 ASN A O 1
ATOM 581 N N . MET A 1 81 ? -15.094 8.254 13.909 1.00 79.62 81 MET A N 1
ATOM 582 C CA . MET A 1 81 ? -15.569 7.129 14.709 1.00 79.62 81 MET A CA 1
ATOM 583 C C . MET A 1 81 ? -15.553 7.442 16.199 1.00 79.62 81 MET A C 1
ATOM 585 O O . MET A 1 81 ? -14.641 8.091 16.718 1.00 79.62 81 MET A O 1
ATOM 589 N N . THR A 1 82 ? -16.525 6.888 16.911 1.00 84.44 82 THR A N 1
ATOM 590 C CA . THR A 1 82 ? -16.410 6.671 18.351 1.00 84.44 82 THR A CA 1
ATOM 591 C C . THR A 1 82 ? -15.444 5.521 18.630 1.00 84.44 82 THR A C 1
ATOM 593 O O . THR A 1 82 ? -15.161 4.708 17.751 1.00 84.44 82 THR A O 1
ATOM 596 N N . ASN A 1 83 ? -14.939 5.445 19.858 1.00 83.81 83 ASN A N 1
ATOM 597 C CA . ASN A 1 83 ? -14.092 4.329 20.264 1.00 83.81 83 ASN A CA 1
ATOM 598 C C . ASN A 1 83 ? -14.872 3.011 20.175 1.00 83.81 83 ASN A C 1
ATOM 600 O O . ASN A 1 83 ? -16.059 2.967 20.500 1.00 83.81 83 ASN A O 1
ATOM 604 N N . LEU A 1 84 ? -14.185 1.964 19.737 1.00 77.81 84 LEU A N 1
ATOM 605 C CA . LEU A 1 84 ? -14.715 0.621 19.568 1.00 77.81 84 LEU A CA 1
ATOM 606 C C . LEU A 1 84 ? -14.815 -0.103 20.910 1.00 77.81 84 LEU A C 1
ATOM 608 O O . LEU A 1 84 ? -13.955 0.054 21.785 1.00 77.81 84 LEU A O 1
ATOM 612 N N . SER A 1 85 ? -15.831 -0.954 21.046 1.00 81.25 85 SER A N 1
ATOM 613 C CA . SER A 1 85 ? -15.841 -1.981 22.087 1.00 81.25 85 SER A CA 1
ATOM 614 C C . SER A 1 85 ? -14.800 -3.073 21.797 1.00 81.25 85 SER A C 1
ATOM 616 O O . SER A 1 85 ? -14.254 -3.175 20.694 1.00 81.25 85 SER A O 1
ATOM 618 N N . VAL A 1 86 ? -14.521 -3.924 22.788 1.00 77.62 86 VAL A N 1
ATOM 619 C CA . VAL A 1 86 ? -13.613 -5.071 22.617 1.00 77.62 86 VAL A CA 1
ATOM 620 C C . VAL A 1 86 ? -14.166 -6.052 21.576 1.00 77.62 86 VAL A C 1
ATOM 622 O O . VAL A 1 86 ? -13.421 -6.548 20.735 1.00 77.62 86 VAL A O 1
ATOM 625 N N . GLU A 1 87 ? -15.473 -6.300 21.589 1.00 78.44 87 GLU A N 1
ATOM 626 C CA . GLU A 1 87 ? -16.160 -7.199 20.656 1.00 78.44 87 GLU A CA 1
ATOM 627 C C . GLU A 1 87 ? -16.153 -6.641 19.227 1.00 78.44 87 GLU A C 1
ATOM 629 O O . GLU A 1 87 ? -15.925 -7.373 18.264 1.00 78.44 87 GLU A O 1
ATOM 634 N N . GLU A 1 88 ? -16.362 -5.331 19.081 1.00 78.50 88 GLU A N 1
ATOM 635 C CA . GLU A 1 88 ? -16.289 -4.638 17.793 1.00 78.50 88 GLU A CA 1
ATOM 636 C C . GLU A 1 88 ? -14.873 -4.687 17.210 1.00 78.50 88 GLU A C 1
ATOM 638 O O . GLU A 1 88 ? -14.698 -5.005 16.033 1.00 7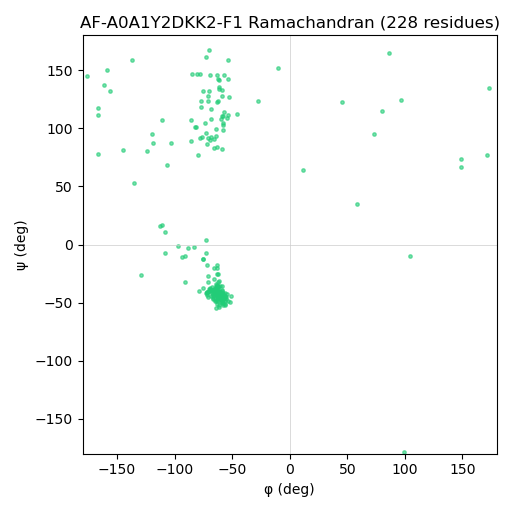8.50 88 GLU A O 1
ATOM 643 N N . ALA A 1 89 ? -13.858 -4.452 18.045 1.00 78.38 89 ALA A N 1
ATOM 644 C CA . ALA A 1 89 ? -12.456 -4.590 17.669 1.00 78.38 89 ALA A CA 1
ATOM 645 C C . ALA A 1 89 ? -12.108 -6.026 17.232 1.00 78.38 89 ALA A C 1
ATOM 647 O O . ALA A 1 89 ? -11.414 -6.214 16.233 1.00 78.38 89 ALA A O 1
ATOM 648 N N . GLN A 1 90 ? -12.626 -7.049 17.921 1.00 77.00 90 GLN A N 1
ATOM 649 C CA . GLN A 1 90 ? -12.457 -8.451 17.513 1.00 77.00 90 GLN A CA 1
ATOM 650 C C . GLN A 1 90 ? -13.095 -8.737 16.147 1.00 77.00 90 GLN A C 1
ATOM 652 O O . GLN A 1 90 ? -12.525 -9.476 15.346 1.00 77.00 90 GLN A O 1
ATOM 657 N N . GLY A 1 91 ? -14.239 -8.118 15.844 1.00 78.94 91 GLY A N 1
ATOM 658 C CA . GLY A 1 91 ? -14.902 -8.236 14.543 1.00 78.94 91 GLY A CA 1
ATOM 659 C C . GLY A 1 91 ? -14.070 -7.713 13.365 1.00 78.94 91 GLY A C 1
ATOM 660 O O . GLY A 1 91 ? -14.233 -8.197 12.244 1.00 78.94 91 GLY A O 1
ATOM 661 N N . PHE A 1 92 ? -13.141 -6.781 13.603 1.00 79.69 92 PHE A N 1
ATOM 662 C CA . PHE A 1 92 ? -12.229 -6.275 12.572 1.00 79.69 92 PHE A CA 1
ATOM 663 C C . PHE A 1 92 ? -11.106 -7.250 12.206 1.00 79.69 92 PHE A C 1
ATOM 665 O O . PHE A 1 92 ? -10.460 -7.049 11.173 1.00 79.69 92 PHE A O 1
ATOM 672 N N . GLN A 1 93 ? -10.892 -8.317 12.987 1.00 79.19 93 GLN A N 1
ATOM 673 C CA . GLN A 1 93 ? -9.716 -9.165 12.814 1.00 79.19 93 GLN A CA 1
ATOM 674 C C . GLN A 1 93 ? -9.543 -9.763 11.415 1.00 79.19 93 GLN A C 1
ATOM 676 O O . GLN A 1 93 ? -8.504 -9.535 10.795 1.00 79.19 93 GLN A O 1
ATOM 681 N N . PRO A 1 94 ? -10.563 -10.423 10.836 1.00 82.88 94 PRO A N 1
ATOM 682 C CA . PRO A 1 94 ? -10.405 -11.058 9.530 1.00 82.88 94 PRO A CA 1
ATOM 683 C C . PRO A 1 94 ? -10.108 -10.068 8.398 1.00 82.88 94 PRO A C 1
ATOM 685 O O . PRO A 1 94 ? -9.567 -10.449 7.360 1.00 82.88 94 PRO A O 1
ATOM 688 N N . LEU A 1 95 ? -10.516 -8.803 8.547 1.00 82.19 95 LEU A N 1
ATOM 689 C CA . LEU A 1 95 ? -10.209 -7.755 7.575 1.00 82.19 95 LEU A CA 1
ATOM 690 C C . LEU A 1 95 ? -8.779 -7.245 7.758 1.00 82.19 95 LEU A C 1
ATOM 692 O O . LEU A 1 95 ? -8.081 -7.032 6.770 1.00 82.19 95 LEU A O 1
ATOM 696 N N . SER A 1 96 ? -8.344 -7.105 9.008 1.00 82.25 96 SER A N 1
ATOM 697 C CA . SER A 1 96 ? -6.976 -6.741 9.361 1.00 82.25 96 SER A CA 1
ATOM 698 C C . SER A 1 96 ? -5.966 -7.773 8.836 1.00 82.25 96 SER A C 1
ATOM 700 O O . SER A 1 96 ? -5.008 -7.403 8.161 1.00 82.25 96 SER A O 1
ATOM 702 N N . ASP A 1 97 ? -6.251 -9.070 9.003 1.00 83.19 97 ASP A N 1
ATOM 703 C CA . ASP A 1 97 ? -5.487 -10.180 8.408 1.00 83.19 97 ASP A CA 1
ATOM 704 C C . ASP A 1 97 ? -5.309 -10.017 6.893 1.00 83.19 97 ASP A C 1
ATOM 706 O O . ASP A 1 97 ? -4.205 -10.117 6.354 1.00 83.19 97 ASP A O 1
ATOM 710 N N . LYS A 1 98 ? -6.408 -9.739 6.184 1.00 86.19 98 LYS A N 1
ATOM 711 C CA . LYS A 1 98 ? -6.388 -9.571 4.725 1.00 86.19 98 LYS A CA 1
ATOM 712 C C . LYS A 1 98 ? -5.590 -8.347 4.297 1.00 86.19 98 LYS A C 1
ATOM 714 O O . LYS A 1 98 ? -4.896 -8.420 3.288 1.00 86.19 98 LYS A O 1
ATOM 719 N N . LEU A 1 99 ? -5.699 -7.242 5.035 1.00 84.69 99 LEU A N 1
ATOM 720 C CA . LEU A 1 99 ? -4.927 -6.026 4.776 1.00 84.69 99 LEU A CA 1
ATOM 721 C C . LEU A 1 99 ? -3.426 -6.281 4.948 1.00 84.69 99 LEU A C 1
ATOM 723 O O . LEU A 1 99 ? -2.655 -5.858 4.091 1.00 84.69 99 LEU A O 1
ATOM 727 N N . ASN A 1 100 ? -3.025 -7.030 5.979 1.00 83.50 100 ASN A N 1
ATOM 728 C CA . ASN A 1 100 ? -1.630 -7.429 6.190 1.00 83.50 100 ASN A CA 1
ATOM 729 C C . ASN A 1 100 ? -1.110 -8.284 5.042 1.00 83.50 100 ASN A C 1
ATOM 731 O O . ASN A 1 100 ? -0.110 -7.935 4.424 1.00 83.50 100 ASN A O 1
ATOM 735 N N . VAL A 1 101 ? -1.831 -9.351 4.693 1.00 87.38 101 VAL A N 1
ATOM 736 C CA . VAL A 1 101 ? -1.437 -10.236 3.587 1.00 87.38 101 VAL A CA 1
ATOM 737 C C . VAL A 1 101 ? -1.345 -9.469 2.265 1.00 87.38 101 VAL A C 1
ATOM 739 O O . VAL A 1 101 ? -0.403 -9.669 1.499 1.00 87.38 101 VAL A O 1
ATOM 742 N N . ALA A 1 102 ? -2.302 -8.581 1.985 1.00 87.12 102 ALA A N 1
ATOM 743 C CA . ALA A 1 102 ? -2.288 -7.774 0.770 1.00 87.12 102 ALA A CA 1
ATOM 744 C C . ALA A 1 102 ? -1.135 -6.758 0.764 1.00 87.12 102 ALA A C 1
ATOM 746 O O . ALA A 1 102 ? -0.510 -6.565 -0.275 1.00 87.12 102 ALA A O 1
ATOM 747 N N . GLY A 1 103 ? -0.832 -6.134 1.905 1.00 87.06 103 GLY A N 1
ATOM 748 C CA . GLY A 1 103 ? 0.292 -5.211 2.045 1.00 87.06 103 GLY A CA 1
ATOM 749 C C . GLY A 1 103 ? 1.649 -5.898 1.893 1.00 87.06 103 GLY A C 1
ATOM 750 O O . GLY A 1 103 ? 2.480 -5.433 1.116 1.00 87.06 103 GLY A O 1
ATOM 751 N N . ASP A 1 104 ? 1.850 -7.041 2.552 1.00 86.38 104 ASP A N 1
ATOM 752 C CA . ASP A 1 104 ? 3.064 -7.852 2.408 1.00 86.38 104 ASP A CA 1
ATOM 753 C C . ASP A 1 104 ? 3.271 -8.273 0.945 1.00 86.38 104 ASP A C 1
ATOM 755 O O . ASP A 1 104 ? 4.380 -8.187 0.413 1.00 86.38 104 ASP A O 1
ATOM 759 N N . LYS A 1 105 ? 2.188 -8.678 0.267 1.00 90.19 105 LYS A N 1
ATOM 760 C CA . LYS A 1 105 ? 2.217 -9.031 -1.154 1.00 90.19 105 LYS A CA 1
ATOM 761 C C . LYS A 1 105 ? 2.572 -7.839 -2.049 1.00 90.19 105 LYS A C 1
ATOM 763 O O . LYS A 1 105 ? 3.487 -7.969 -2.860 1.00 90.19 105 LYS A O 1
ATOM 768 N N . LEU A 1 106 ? 1.914 -6.692 -1.858 1.00 89.75 106 LEU A N 1
ATOM 769 C CA . LEU A 1 106 ? 2.203 -5.445 -2.579 1.00 89.75 106 LEU A CA 1
ATOM 770 C C . LEU A 1 106 ? 3.693 -5.097 -2.514 1.00 89.75 106 LEU A C 1
ATOM 772 O O . LEU A 1 106 ? 4.318 -4.728 -3.509 1.00 89.75 106 LEU A O 1
ATOM 776 N N . LEU A 1 107 ? 4.273 -5.227 -1.324 1.00 86.38 107 LEU A N 1
ATOM 777 C CA . LEU A 1 107 ? 5.662 -4.873 -1.064 1.00 86.38 107 LEU A CA 1
ATOM 778 C C . LEU A 1 107 ? 6.621 -5.920 -1.647 1.00 86.38 107 LEU A C 1
ATOM 780 O O . LEU A 1 107 ? 7.656 -5.556 -2.210 1.00 86.38 107 LEU A O 1
ATOM 784 N N . ALA A 1 108 ? 6.272 -7.207 -1.598 1.00 90.44 108 ALA A N 1
ATOM 785 C CA . ALA A 1 108 ? 7.024 -8.253 -2.286 1.00 90.44 108 ALA A CA 1
ATOM 786 C C . ALA A 1 108 ? 7.069 -8.018 -3.807 1.00 90.44 108 ALA A C 1
ATOM 788 O O . ALA A 1 108 ? 8.143 -8.117 -4.408 1.00 90.44 108 ALA A O 1
ATOM 789 N N . ASP A 1 109 ? 5.943 -7.638 -4.412 1.00 92.94 109 ASP A N 1
ATOM 790 C CA . ASP A 1 109 ? 5.841 -7.405 -5.853 1.00 92.94 109 ASP A CA 1
ATOM 791 C C . ASP A 1 109 ? 6.559 -6.120 -6.283 1.00 92.94 109 ASP A C 1
ATOM 793 O O . ASP A 1 109 ? 7.299 -6.139 -7.269 1.00 92.94 109 ASP A O 1
ATOM 797 N N . LEU A 1 110 ? 6.455 -5.034 -5.507 1.00 90.75 110 LEU A N 1
ATOM 798 C CA . LEU A 1 110 ? 7.275 -3.829 -5.705 1.00 90.75 110 LEU A CA 1
ATOM 799 C C . LEU A 1 110 ? 8.769 -4.163 -5.693 1.00 90.75 110 LEU A C 1
ATOM 801 O O . LEU A 1 110 ? 9.511 -3.758 -6.590 1.00 90.75 110 LEU A O 1
ATOM 805 N N . ASN A 1 111 ? 9.207 -4.952 -4.710 1.00 88.81 111 ASN A N 1
ATOM 806 C CA . ASN A 1 111 ? 10.600 -5.361 -4.590 1.00 88.81 111 ASN A CA 1
ATOM 807 C C . ASN A 1 111 ? 11.031 -6.242 -5.774 1.00 88.81 111 ASN A C 1
ATOM 809 O O . ASN A 1 111 ? 12.133 -6.078 -6.294 1.00 88.81 111 ASN A O 1
ATOM 813 N N . GLY A 1 112 ? 10.155 -7.135 -6.240 1.00 91.62 112 GLY A N 1
ATOM 814 C CA . GLY A 1 112 ? 10.387 -7.962 -7.426 1.00 91.62 112 GLY A CA 1
ATOM 815 C C . GLY A 1 112 ? 10.527 -7.164 -8.729 1.00 91.62 112 GLY A C 1
ATOM 816 O O . GLY A 1 112 ? 11.108 -7.663 -9.693 1.00 91.62 112 GLY A O 1
ATOM 817 N N . LYS A 1 113 ? 10.041 -5.917 -8.771 1.00 92.88 113 LYS A N 1
ATOM 818 C CA . LYS A 1 113 ? 10.111 -5.028 -9.944 1.00 92.88 113 LYS A CA 1
ATOM 819 C C . LYS A 1 113 ? 11.276 -4.035 -9.909 1.00 92.88 113 LYS A C 1
ATOM 821 O O . LYS A 1 113 ? 11.472 -3.325 -10.896 1.00 92.88 113 LYS A O 1
ATOM 826 N N . ASN A 1 114 ? 12.091 -4.021 -8.850 1.00 88.56 114 ASN A N 1
ATOM 827 C CA . ASN A 1 114 ? 13.180 -3.050 -8.677 1.00 88.56 114 ASN A CA 1
ATOM 828 C C . ASN A 1 114 ? 14.152 -3.007 -9.876 1.00 88.56 114 ASN A C 1
ATOM 830 O O . ASN A 1 114 ? 14.487 -1.934 -10.376 1.00 88.56 114 ASN A O 1
ATOM 834 N N . ASP A 1 115 ? 14.524 -4.170 -10.420 1.00 90.12 115 ASP A N 1
ATOM 835 C CA . ASP A 1 115 ? 15.388 -4.257 -11.605 1.00 90.12 115 ASP A CA 1
ATOM 836 C C . ASP A 1 115 ? 14.755 -3.629 -12.855 1.00 90.12 115 ASP A C 1
ATOM 838 O O . ASP A 1 115 ? 15.454 -3.034 -13.678 1.00 90.12 115 ASP A O 1
ATOM 842 N N . LEU A 1 116 ? 13.434 -3.759 -13.023 1.00 91.75 116 LEU A N 1
ATOM 843 C CA . LEU A 1 116 ? 12.716 -3.149 -14.143 1.00 91.75 116 LEU A CA 1
ATOM 844 C C . LEU A 1 116 ? 12.624 -1.635 -13.971 1.00 91.75 116 LEU A C 1
ATOM 846 O O . LEU A 1 116 ? 12.861 -0.916 -14.940 1.00 91.75 116 LEU A O 1
ATOM 850 N N . PHE A 1 117 ? 12.348 -1.154 -12.757 1.00 92.25 117 PHE A N 1
ATOM 851 C CA . PHE A 1 117 ? 12.338 0.280 -12.464 1.00 92.25 117 PHE A CA 1
ATOM 852 C C . PHE A 1 117 ? 13.707 0.915 -12.720 1.00 92.25 117 PHE A C 1
ATOM 854 O O . PHE A 1 117 ? 13.787 1.974 -13.347 1.00 92.25 117 PHE A O 1
ATOM 861 N N . SER A 1 118 ? 14.780 0.228 -12.317 1.00 89.31 118 SER A N 1
ATOM 862 C CA . SER A 1 118 ? 16.157 0.664 -12.551 1.00 89.31 118 SER A CA 1
ATOM 863 C C . SER A 1 118 ? 16.483 0.736 -14.043 1.00 89.31 118 SER A C 1
ATOM 865 O O . SER A 1 118 ? 16.911 1.779 -14.534 1.00 89.31 118 SER A O 1
ATOM 867 N N . LYS A 1 119 ? 16.204 -0.334 -14.802 1.00 89.88 119 LYS A N 1
ATOM 868 C CA . LYS A 1 119 ? 16.439 -0.379 -16.260 1.00 89.88 119 LYS A CA 1
ATOM 869 C C . LYS A 1 119 ? 15.637 0.667 -17.030 1.00 89.88 119 LYS A C 1
ATOM 871 O O . LYS A 1 119 ? 16.083 1.126 -18.078 1.00 89.88 119 LYS A O 1
ATOM 876 N N . ALA A 1 120 ? 14.453 1.009 -16.536 1.00 91.12 120 ALA A N 1
ATOM 877 C CA . ALA A 1 120 ? 13.563 1.974 -17.161 1.00 91.12 120 ALA A CA 1
ATOM 878 C C . ALA A 1 120 ? 13.806 3.428 -16.725 1.00 91.12 120 ALA A C 1
ATOM 880 O O . ALA A 1 120 ? 13.143 4.319 -17.252 1.00 91.12 120 ALA A O 1
ATOM 881 N N . CYS A 1 121 ? 14.736 3.678 -15.797 1.00 90.94 121 CYS A N 1
ATOM 882 C CA . CYS A 1 121 ? 14.980 4.992 -15.193 1.00 90.94 121 CYS A CA 1
ATOM 883 C C . CYS A 1 121 ? 13.755 5.600 -14.491 1.00 90.94 121 CYS A C 1
ATOM 885 O O . CYS A 1 121 ? 13.571 6.814 -14.522 1.00 90.94 121 CYS A O 1
ATOM 887 N N . VAL A 1 122 ? 12.905 4.780 -13.868 1.00 92.31 122 VAL A N 1
ATOM 888 C CA . VAL A 1 122 ? 11.669 5.254 -13.212 1.00 92.31 122 VAL A CA 1
ATOM 889 C C . VAL A 1 122 ? 11.694 5.100 -11.692 1.00 92.31 122 VAL A C 1
ATOM 891 O O . VAL A 1 122 ? 10.656 5.175 -11.045 1.00 92.31 122 VAL A O 1
ATOM 894 N N . CYS A 1 123 ? 12.866 4.886 -11.094 1.00 91.69 123 CYS A N 1
ATOM 895 C CA . CYS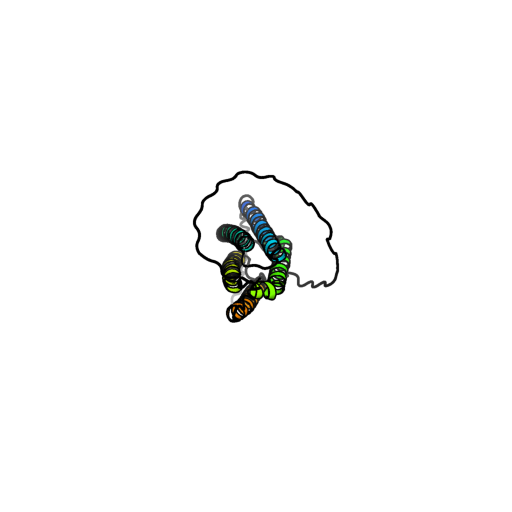 A 1 123 ? 12.963 4.695 -9.648 1.00 91.69 123 CYS A CA 1
ATOM 896 C C . CYS A 1 123 ? 12.549 5.923 -8.838 1.00 91.69 123 CYS A C 1
ATOM 898 O O . CYS A 1 123 ? 11.908 5.750 -7.812 1.00 91.69 123 CYS A O 1
ATOM 900 N N . GLU A 1 124 ? 12.841 7.137 -9.308 1.00 91.38 124 GLU A N 1
ATOM 901 C CA . GLU A 1 124 ? 12.409 8.376 -8.646 1.00 91.38 124 GLU A CA 1
ATOM 902 C C . GLU A 1 124 ? 10.880 8.536 -8.635 1.00 91.38 124 GLU A C 1
ATOM 904 O O . GLU A 1 124 ? 10.313 8.601 -7.546 1.00 91.38 124 GLU A O 1
ATOM 909 N N . PRO A 1 125 ? 10.162 8.482 -9.775 1.00 91.69 125 PRO A N 1
ATOM 910 C CA . PRO A 1 125 ? 8.708 8.582 -9.730 1.00 91.69 125 PRO A CA 1
ATOM 911 C C . PRO A 1 125 ? 8.062 7.411 -8.979 1.00 91.69 125 PRO A C 1
ATOM 913 O O . PRO A 1 125 ? 7.060 7.608 -8.306 1.00 91.69 125 PRO A O 1
ATOM 916 N N . VAL A 1 126 ? 8.610 6.191 -9.045 1.00 92.81 126 VAL A N 1
ATOM 917 C CA . VAL A 1 126 ? 8.071 5.059 -8.266 1.00 92.81 126 VAL A CA 1
ATOM 918 C C . VAL A 1 126 ? 8.310 5.243 -6.764 1.00 92.81 126 VAL A C 1
ATOM 920 O O . VAL A 1 126 ? 7.414 4.941 -5.979 1.00 92.81 126 VAL A O 1
ATOM 923 N N . PHE A 1 127 ? 9.471 5.769 -6.366 1.00 91.56 127 PHE A N 1
ATOM 924 C CA . PHE A 1 127 ? 9.766 6.145 -4.982 1.00 91.56 127 PHE A CA 1
ATOM 925 C C . PHE A 1 127 ? 8.736 7.141 -4.452 1.00 91.56 127 PHE A C 1
ATOM 927 O O . PHE A 1 127 ? 8.092 6.853 -3.448 1.00 91.56 127 PHE A O 1
ATOM 934 N N . GLU A 1 128 ? 8.493 8.241 -5.170 1.00 91.88 128 GLU A N 1
ATOM 935 C CA . GLU A 1 128 ? 7.500 9.247 -4.771 1.00 91.88 128 GLU A CA 1
ATOM 936 C C . GLU A 1 128 ? 6.103 8.639 -4.579 1.00 91.88 128 GLU A C 1
ATOM 938 O O . GLU A 1 128 ? 5.412 8.951 -3.609 1.00 91.88 128 GLU A O 1
ATOM 943 N N . LEU A 1 129 ? 5.685 7.734 -5.473 1.00 92.69 129 LEU A N 1
ATOM 944 C CA . LEU A 1 129 ? 4.394 7.055 -5.344 1.00 92.69 129 LEU A CA 1
ATOM 945 C C . LEU A 1 129 ? 4.310 6.193 -4.082 1.00 92.69 129 LEU A C 1
ATOM 947 O O . LEU A 1 129 ? 3.279 6.206 -3.407 1.00 92.69 129 LEU A O 1
ATOM 951 N N . VAL A 1 130 ? 5.364 5.430 -3.782 1.00 90.62 130 VAL A N 1
ATOM 952 C CA . VAL A 1 130 ? 5.408 4.557 -2.603 1.00 90.62 130 VAL A CA 1
ATOM 953 C C . VAL A 1 130 ? 5.419 5.382 -1.322 1.00 90.62 130 VAL A C 1
ATOM 955 O O . VAL A 1 130 ? 4.640 5.068 -0.425 1.00 90.62 130 VAL A O 1
ATOM 958 N N . THR A 1 131 ? 6.208 6.456 -1.262 1.00 91.25 131 THR A N 1
ATOM 959 C CA . THR A 1 131 ? 6.259 7.364 -0.108 1.00 91.25 131 THR A CA 1
ATOM 960 C C . THR A 1 131 ? 4.902 7.998 0.166 1.00 91.25 131 THR A C 1
ATOM 962 O O . THR A 1 131 ? 4.381 7.894 1.273 1.00 91.25 131 THR A O 1
ATOM 965 N N . VAL A 1 132 ? 4.246 8.564 -0.855 1.00 92.44 132 VAL A N 1
ATOM 966 C CA . VAL A 1 132 ? 2.929 9.198 -0.671 1.00 92.44 132 VAL A CA 1
ATOM 967 C C . VAL A 1 132 ? 1.873 8.188 -0.204 1.00 92.44 132 VAL A C 1
ATOM 969 O O . VAL A 1 132 ? 1.0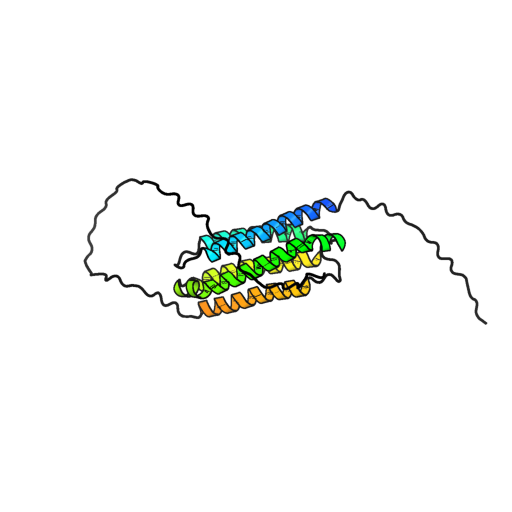38 8.509 0.645 1.00 92.44 132 VAL A O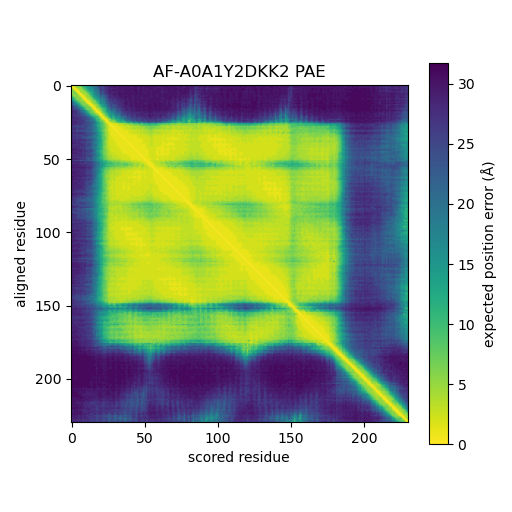 1
ATOM 972 N N . VAL A 1 133 ? 1.879 6.964 -0.743 1.00 90.00 133 VAL A N 1
ATOM 973 C CA . VAL A 1 133 ? 0.974 5.902 -0.273 1.00 90.00 133 VAL A CA 1
ATOM 974 C C . VAL A 1 133 ? 1.307 5.514 1.171 1.00 90.00 133 VAL A C 1
ATOM 976 O O . VAL A 1 133 ? 0.392 5.445 1.992 1.00 90.00 133 VAL A O 1
ATOM 979 N N . GLY A 1 134 ? 2.586 5.305 1.489 1.00 88.06 134 GLY A N 1
ATOM 980 C CA . GLY A 1 134 ? 3.071 4.929 2.818 1.00 88.06 134 GLY A CA 1
ATOM 981 C C . GLY A 1 134 ? 2.687 5.938 3.897 1.00 88.06 134 GLY A C 1
ATOM 982 O O . GLY A 1 134 ? 2.060 5.560 4.886 1.00 88.06 134 GLY A O 1
ATOM 983 N N . ASP A 1 135 ? 2.942 7.227 3.667 1.00 89.69 135 ASP A N 1
ATOM 984 C CA . ASP A 1 135 ? 2.586 8.319 4.583 1.00 89.69 135 ASP A CA 1
ATOM 985 C C . ASP A 1 135 ? 1.090 8.324 4.921 1.00 89.69 135 ASP A C 1
ATOM 987 O O . ASP A 1 135 ? 0.671 8.455 6.081 1.00 89.69 135 ASP A O 1
ATOM 991 N N . HIS A 1 136 ? 0.251 8.156 3.896 1.00 90.62 136 HIS A N 1
ATOM 992 C CA . HIS A 1 136 ? -1.192 8.111 4.078 1.00 90.62 136 HIS A CA 1
ATOM 993 C C . HIS A 1 136 ? -1.643 6.842 4.810 1.00 90.62 136 HIS A C 1
ATOM 995 O O . HIS A 1 136 ? -2.529 6.938 5.664 1.00 90.62 136 HIS A O 1
ATOM 1001 N N . VAL A 1 137 ? -1.036 5.681 4.539 1.00 87.25 137 VAL A N 1
ATOM 1002 C CA . VAL A 1 137 ? -1.323 4.433 5.267 1.00 87.25 137 VAL A CA 1
ATOM 1003 C C . VAL A 1 137 ? -0.942 4.563 6.740 1.00 87.25 137 VAL A C 1
ATOM 1005 O O . VAL A 1 137 ? -1.774 4.275 7.597 1.00 87.25 137 VAL A O 1
ATOM 1008 N N . ILE A 1 138 ? 0.256 5.060 7.055 1.00 85.25 138 ILE A N 1
ATOM 1009 C CA . ILE A 1 138 ? 0.706 5.280 8.440 1.00 85.25 138 ILE A CA 1
ATOM 1010 C C . ILE A 1 138 ? -0.263 6.219 9.169 1.00 85.25 138 ILE A C 1
ATOM 1012 O O . ILE A 1 138 ? -0.678 5.946 10.298 1.00 85.25 138 ILE A O 1
ATOM 1016 N N . THR A 1 139 ? -0.699 7.294 8.507 1.00 89.62 139 THR A N 1
ATOM 1017 C CA . THR A 1 139 ? -1.699 8.223 9.056 1.00 89.62 139 THR A CA 1
ATOM 1018 C C . THR A 1 139 ? -3.031 7.528 9.349 1.00 89.62 139 THR A C 1
ATOM 1020 O O . THR A 1 139 ? -3.601 7.716 10.429 1.00 89.62 139 THR A O 1
ATOM 1023 N N . LEU A 1 140 ? -3.535 6.717 8.413 1.00 87.50 140 LEU A N 1
ATOM 1024 C CA . LEU A 1 140 ? -4.757 5.934 8.603 1.00 87.50 140 LEU A CA 1
ATOM 1025 C C . LEU A 1 140 ? -4.614 4.987 9.794 1.00 87.50 140 LEU A C 1
ATOM 1027 O O . LEU A 1 140 ? -5.473 4.983 10.671 1.00 87.50 140 LEU A O 1
ATOM 1031 N N . MET A 1 141 ? -3.529 4.216 9.850 1.00 83.25 141 MET A N 1
ATOM 1032 C CA . MET A 1 141 ? -3.301 3.239 10.911 1.00 83.25 141 MET A CA 1
ATOM 1033 C C . MET A 1 141 ? -3.204 3.897 12.289 1.00 83.25 141 MET A C 1
ATOM 1035 O O . MET A 1 141 ? -3.834 3.425 13.234 1.00 83.25 141 MET A O 1
ATOM 1039 N N . ASN A 1 142 ? -2.489 5.020 12.397 1.00 85.06 142 ASN A N 1
ATOM 1040 C CA . ASN A 1 142 ? -2.431 5.812 13.626 1.00 85.06 142 ASN A CA 1
ATOM 1041 C C . ASN A 1 142 ? -3.810 6.352 14.015 1.00 85.06 142 ASN A C 1
ATOM 1043 O O . ASN A 1 142 ? -4.172 6.336 15.184 1.00 85.06 142 ASN A O 1
ATOM 1047 N N . THR A 1 143 ? -4.611 6.798 13.048 1.00 86.81 143 THR A N 1
ATOM 1048 C CA . THR A 1 143 ? -5.971 7.284 13.319 1.00 86.81 143 THR A CA 1
ATOM 1049 C C . THR A 1 143 ? -6.862 6.156 13.829 1.00 86.81 143 THR A C 1
ATOM 1051 O O . THR A 1 143 ? -7.527 6.306 14.853 1.00 86.81 143 THR A O 1
ATOM 1054 N N . VAL A 1 144 ? -6.848 5.013 13.144 1.00 83.62 144 VAL A N 1
ATOM 1055 C CA . VAL A 1 144 ? -7.630 3.828 13.497 1.00 83.62 144 VAL A CA 1
ATOM 1056 C C . VAL A 1 144 ? -7.222 3.309 14.875 1.00 83.62 144 VAL A C 1
ATOM 1058 O O . VAL A 1 144 ? -8.101 3.028 15.682 1.00 83.62 144 VAL A O 1
ATOM 1061 N N . SER A 1 145 ? -5.928 3.265 15.204 1.00 82.12 145 SER A N 1
ATOM 1062 C CA . SER A 1 145 ? -5.451 2.750 16.495 1.00 82.12 145 SER A CA 1
ATOM 1063 C C . SER A 1 145 ? -5.954 3.552 17.696 1.00 82.12 145 SER A C 1
ATOM 1065 O O . SER A 1 145 ? -6.256 2.957 18.729 1.00 82.12 145 SER A O 1
ATOM 1067 N N . THR A 1 146 ? -6.167 4.868 17.555 1.00 86.12 146 THR A N 1
ATOM 1068 C CA . THR A 1 146 ? -6.780 5.687 18.623 1.00 86.12 146 THR A CA 1
ATOM 1069 C C . THR A 1 146 ? -8.215 5.287 18.962 1.00 86.12 146 THR A C 1
ATOM 1071 O O . THR A 1 146 ? -8.717 5.658 20.023 1.00 86.12 146 THR A O 1
ATOM 1074 N N . LYS A 1 147 ? -8.887 4.545 18.074 1.00 83.44 147 LYS A N 1
ATOM 1075 C CA . LYS A 1 147 ? -10.270 4.097 18.257 1.00 83.44 147 LYS A CA 1
ATOM 1076 C C . LYS A 1 147 ? -10.363 2.734 18.931 1.00 83.44 147 LYS A C 1
ATOM 1078 O O . LYS A 1 147 ? -11.458 2.352 19.326 1.00 83.44 147 LYS A O 1
ATOM 1083 N N . PHE A 1 148 ? -9.257 2.012 19.094 1.00 79.06 148 PHE A N 1
ATOM 1084 C CA . PHE A 1 148 ? -9.245 0.724 19.785 1.00 79.06 148 PHE A CA 1
ATOM 1085 C C . PHE A 1 148 ? -9.114 0.920 21.307 1.00 79.06 148 PHE A C 1
ATOM 1087 O O . PHE A 1 148 ? -8.460 1.864 21.759 1.00 79.06 148 PHE A O 1
ATOM 1094 N N . PRO A 1 149 ? -9.725 0.046 22.128 1.00 76.94 149 PRO A N 1
ATOM 1095 C CA . PRO A 1 149 ? -9.603 0.123 23.581 1.00 76.94 149 PRO A CA 1
ATOM 1096 C C . PRO A 1 149 ? -8.150 -0.092 24.044 1.00 76.94 149 PRO A C 1
ATOM 1098 O O . PRO A 1 149 ? -7.400 -0.875 23.455 1.00 76.94 149 PRO A O 1
ATOM 1101 N N . GLN A 1 150 ? -7.745 0.596 25.124 1.00 66.56 150 GLN A N 1
ATOM 1102 C CA . GLN A 1 150 ? -6.401 0.451 25.699 1.00 66.56 150 GLN A CA 1
ATOM 1103 C C . GLN A 1 150 ? -6.150 -1.003 26.117 1.00 66.56 150 GLN A C 1
ATOM 1105 O O . GLN A 1 150 ? -6.946 -1.593 26.845 1.00 66.56 150 GLN A O 1
ATOM 1110 N N . GLY A 1 151 ? -5.036 -1.569 25.649 1.00 57.03 151 GLY A N 1
ATOM 1111 C CA . GLY A 1 151 ? -4.714 -2.990 25.802 1.00 57.03 151 GLY A CA 1
ATOM 1112 C C . GLY A 1 151 ? -4.901 -3.815 24.527 1.00 57.03 151 GLY A C 1
ATOM 1113 O O . GLY A 1 151 ? -4.420 -4.941 24.498 1.00 57.03 151 GLY A O 1
ATOM 1114 N N . GLY A 1 152 ? -5.515 -3.258 23.474 1.00 55.59 152 GLY A N 1
ATOM 1115 C CA . GLY A 1 152 ? -5.545 -3.883 22.150 1.00 55.59 152 GLY A CA 1
ATOM 1116 C C . GLY A 1 152 ? -4.174 -3.852 21.460 1.00 55.59 152 GLY A C 1
ATOM 1117 O O . GLY A 1 152 ? -3.544 -2.797 21.345 1.00 55.59 152 GLY A O 1
ATOM 1118 N N . LYS A 1 153 ? -3.689 -5.004 20.989 1.00 54.56 153 LYS A N 1
ATOM 1119 C CA . LYS A 1 153 ? -2.386 -5.146 20.309 1.00 54.56 153 LYS A CA 1
ATOM 1120 C C . LYS A 1 153 ? -2.416 -4.713 18.836 1.00 54.56 153 LYS A C 1
ATOM 1122 O O . LYS A 1 153 ? -2.451 -5.558 17.956 1.00 54.56 153 LYS A O 1
ATOM 1127 N N . GLY A 1 154 ? -2.400 -3.402 18.583 1.00 55.53 154 GLY A N 1
ATOM 1128 C CA . GLY A 1 154 ? -2.220 -2.832 17.232 1.00 55.53 154 GLY A CA 1
ATOM 1129 C C . GLY A 1 154 ? -0.859 -2.166 16.984 1.00 55.53 154 GLY A C 1
ATOM 1130 O O . GLY A 1 154 ? -0.568 -1.747 15.868 1.00 55.53 154 GLY A O 1
ATOM 1131 N N . GLY A 1 155 ? -0.022 -2.020 18.018 1.00 62.84 155 GLY A N 1
ATOM 1132 C CA . GLY A 1 155 ? 1.248 -1.288 17.912 1.00 62.84 155 GLY A CA 1
ATOM 1133 C C . GLY A 1 155 ? 2.309 -2.002 17.070 1.00 62.84 155 GLY A C 1
ATOM 1134 O O . GLY A 1 155 ? 3.007 -1.356 16.296 1.00 62.84 155 GLY A O 1
ATOM 1135 N N . LYS A 1 156 ? 2.399 -3.335 17.165 1.00 67.00 156 LYS A N 1
ATOM 1136 C CA . LYS A 1 156 ? 3.418 -4.121 16.448 1.00 67.00 156 LYS A CA 1
ATOM 1137 C C . LYS A 1 156 ? 3.156 -4.179 14.947 1.00 67.00 156 LYS A C 1
ATOM 1139 O O . LYS A 1 156 ? 4.091 -4.232 14.162 1.00 67.00 156 LYS A O 1
ATOM 1144 N N . GLU A 1 157 ? 1.893 -4.159 14.546 1.00 66.94 157 GLU A N 1
ATOM 1145 C CA . GLU A 1 157 ? 1.465 -4.160 13.154 1.00 66.94 157 GLU A CA 1
ATOM 1146 C C . GLU A 1 157 ? 1.736 -2.794 12.521 1.00 66.94 157 GLU A C 1
ATOM 1148 O O . GLU A 1 157 ? 2.262 -2.734 11.415 1.00 66.94 157 GLU A O 1
ATOM 1153 N N . ILE A 1 158 ? 1.468 -1.697 13.242 1.00 69.06 158 ILE A N 1
ATOM 1154 C CA . ILE A 1 158 ? 1.867 -0.345 12.814 1.00 69.06 158 ILE A CA 1
ATOM 1155 C C . ILE A 1 158 ? 3.379 -0.276 12.622 1.00 69.06 158 ILE A C 1
ATOM 1157 O O . ILE A 1 158 ? 3.839 0.207 11.588 1.00 69.06 158 ILE A O 1
ATOM 1161 N N . GLU A 1 159 ? 4.150 -0.796 13.579 1.00 73.31 159 GLU A N 1
ATOM 1162 C CA . GLU A 1 159 ? 5.608 -0.890 13.466 1.00 73.31 159 GLU A CA 1
ATOM 1163 C C . GLU A 1 159 ? 6.035 -1.747 12.265 1.00 73.31 159 GLU A C 1
ATOM 1165 O O . GLU A 1 159 ? 6.930 -1.342 11.527 1.00 73.31 159 GLU A O 1
ATOM 1170 N N . HIS A 1 160 ? 5.381 -2.890 12.025 1.00 74.25 160 HIS A N 1
ATOM 1171 C CA . HIS A 1 160 ? 5.657 -3.777 10.890 1.00 74.25 160 HIS A CA 1
ATOM 1172 C C . HIS A 1 160 ? 5.418 -3.073 9.553 1.00 74.25 160 HIS A C 1
ATOM 1174 O O . HIS A 1 160 ? 6.341 -2.985 8.752 1.00 74.25 160 HIS A O 1
ATOM 1180 N N . PHE A 1 161 ? 4.239 -2.487 9.325 1.00 71.25 161 PHE A N 1
ATOM 1181 C CA . PHE A 1 161 ? 3.963 -1.755 8.084 1.00 71.25 161 PHE A CA 1
ATOM 1182 C C . PHE A 1 161 ? 4.886 -0.558 7.899 1.00 71.25 161 PHE A C 1
ATOM 1184 O O . PHE A 1 161 ? 5.445 -0.390 6.817 1.00 71.25 161 PHE A O 1
ATOM 1191 N N . THR A 1 162 ? 5.082 0.242 8.951 1.00 76.56 162 THR A N 1
ATOM 1192 C CA . THR A 1 162 ? 6.001 1.388 8.918 1.00 76.56 162 THR A CA 1
ATOM 1193 C C . THR A 1 162 ? 7.396 0.927 8.510 1.00 76.56 162 THR A C 1
ATOM 1195 O O . THR A 1 162 ? 8.012 1.514 7.625 1.00 76.56 162 THR A O 1
ATOM 1198 N N . LYS A 1 163 ? 7.878 -0.175 9.096 1.00 80.25 163 LYS A N 1
ATOM 1199 C CA . LYS A 1 163 ? 9.165 -0.759 8.736 1.00 80.25 163 LYS A CA 1
ATOM 1200 C C . LYS A 1 163 ? 9.198 -1.214 7.277 1.00 80.25 163 LYS A C 1
ATOM 1202 O O . LYS A 1 163 ? 10.175 -0.921 6.602 1.00 80.25 163 LYS A O 1
ATOM 1207 N N . ILE A 1 164 ? 8.168 -1.894 6.770 1.00 74.94 164 ILE A N 1
ATOM 1208 C CA . ILE A 1 164 ? 8.204 -2.377 5.383 1.00 74.94 164 ILE A CA 1
ATOM 1209 C C . ILE A 1 164 ? 8.172 -1.215 4.378 1.00 74.94 164 ILE A C 1
ATOM 1211 O O . ILE A 1 164 ? 8.895 -1.265 3.381 1.00 74.94 164 ILE A O 1
ATOM 1215 N N . PHE A 1 165 ? 7.389 -0.158 4.628 1.00 79.69 165 PHE A N 1
ATOM 1216 C CA . PHE A 1 165 ? 7.425 1.046 3.789 1.00 79.69 165 PHE A CA 1
ATOM 1217 C C . PHE A 1 165 ? 8.816 1.693 3.815 1.00 79.69 165 PHE A C 1
ATOM 1219 O O . PHE A 1 165 ? 9.377 1.940 2.749 1.00 79.69 165 PHE A O 1
ATOM 1226 N N . ASN A 1 166 ? 9.426 1.837 4.995 1.00 82.81 166 ASN A N 1
ATOM 1227 C CA . ASN A 1 166 ? 10.793 2.351 5.125 1.00 82.81 166 ASN A CA 1
ATOM 1228 C C . ASN A 1 166 ? 11.826 1.473 4.389 1.00 82.81 166 ASN A C 1
ATOM 1230 O O . ASN A 1 166 ? 12.690 1.991 3.684 1.00 82.81 166 ASN A O 1
ATOM 1234 N N . ASP A 1 167 ? 11.729 0.143 4.499 1.00 81.75 167 ASP A N 1
ATOM 1235 C CA . ASP A 1 167 ? 12.622 -0.800 3.810 1.00 81.75 167 ASP A CA 1
ATOM 1236 C C . ASP A 1 167 ? 12.483 -0.680 2.275 1.00 81.75 167 ASP A C 1
ATOM 1238 O O . ASP A 1 167 ? 13.459 -0.838 1.533 1.00 81.75 167 ASP A O 1
ATOM 1242 N N . MET A 1 168 ? 11.273 -0.403 1.773 1.00 79.00 168 MET A N 1
ATOM 1243 C CA . MET A 1 168 ? 11.019 -0.169 0.348 1.00 79.00 168 MET A CA 1
ATOM 1244 C C . MET A 1 168 ? 11.596 1.169 -0.122 1.00 79.00 168 MET A C 1
ATOM 1246 O O . MET A 1 168 ? 12.259 1.222 -1.161 1.00 79.00 168 MET A O 1
ATOM 1250 N N . GLU A 1 169 ? 11.393 2.235 0.649 1.00 84.31 169 GLU A N 1
ATOM 1251 C CA . GLU A 1 169 ? 11.983 3.551 0.394 1.00 84.31 169 GLU A CA 1
ATOM 1252 C C . GLU A 1 169 ? 13.514 3.488 0.360 1.00 84.31 169 GLU A C 1
ATOM 1254 O O . GLU A 1 169 ? 14.149 4.040 -0.542 1.00 84.31 169 GLU A O 1
ATOM 1259 N N . GLU A 1 170 ? 14.135 2.745 1.278 1.00 86.88 170 GLU A N 1
ATOM 1260 C CA . GLU A 1 170 ? 15.584 2.537 1.284 1.00 86.88 170 GLU A CA 1
ATOM 1261 C C . GLU A 1 170 ? 16.064 1.841 -0.005 1.00 86.88 170 GLU A C 1
ATOM 1263 O O . GLU A 1 170 ? 17.098 2.188 -0.581 1.00 86.88 170 GLU A O 1
ATOM 1268 N N . LYS A 1 171 ? 15.314 0.859 -0.510 1.00 81.81 171 LYS A N 1
ATOM 1269 C CA . LYS A 1 171 ? 15.672 0.156 -1.752 1.00 81.81 171 LYS A CA 1
ATOM 1270 C C . LYS A 1 171 ? 15.483 1.020 -2.992 1.00 81.81 171 LYS A C 1
ATOM 1272 O O . LYS A 1 171 ? 16.353 1.030 -3.866 1.00 81.81 171 LYS A O 1
ATOM 1277 N N . LEU A 1 172 ? 14.374 1.746 -3.069 1.00 84.06 172 LEU A N 1
ATOM 1278 C CA . LEU A 1 172 ? 14.080 2.630 -4.191 1.00 84.06 172 LEU A CA 1
ATOM 1279 C C . LEU A 1 172 ? 15.030 3.839 -4.209 1.00 84.06 172 LEU A C 1
ATOM 1281 O O . LEU A 1 172 ? 15.526 4.193 -5.275 1.00 84.06 172 LEU A O 1
ATOM 1285 N N . SER A 1 173 ? 15.410 4.393 -3.054 1.00 85.75 173 SER A N 1
ATOM 1286 C CA . SER A 1 173 ? 16.428 5.457 -2.967 1.00 85.75 173 SER A CA 1
ATOM 1287 C C . SER A 1 173 ? 17.823 4.992 -3.411 1.00 85.75 173 SER A C 1
ATOM 1289 O O . SER A 1 173 ? 18.531 5.717 -4.122 1.00 85.75 173 SER A O 1
ATOM 1291 N N . LYS A 1 174 ? 18.204 3.744 -3.100 1.00 86.19 174 LYS A N 1
ATOM 1292 C CA . LYS A 1 174 ? 19.404 3.113 -3.682 1.00 86.19 174 LYS A CA 1
ATOM 1293 C C . LYS A 1 174 ? 19.294 2.976 -5.198 1.00 86.19 174 LYS A C 1
ATOM 1295 O O . LYS A 1 174 ? 20.292 3.173 -5.890 1.00 86.19 174 LYS A O 1
ATOM 1300 N N . CYS A 1 175 ? 18.103 2.679 -5.719 1.00 83.44 175 CYS A N 1
ATOM 1301 C CA . CYS A 1 175 ? 17.884 2.645 -7.160 1.00 83.44 175 CYS A CA 1
ATOM 1302 C C . CYS A 1 175 ? 18.042 4.031 -7.814 1.00 83.44 175 CYS A C 1
ATOM 1304 O O . CYS A 1 175 ? 18.684 4.125 -8.856 1.00 83.44 175 CYS A O 1
ATOM 1306 N N . ILE A 1 176 ? 17.527 5.103 -7.201 1.00 84.06 176 ILE A N 1
ATOM 1307 C CA . ILE A 1 176 ? 17.697 6.487 -7.695 1.00 84.06 176 ILE A CA 1
ATOM 1308 C C . ILE A 1 176 ? 19.183 6.858 -7.788 1.00 84.06 176 ILE A C 1
ATOM 1310 O O . ILE A 1 176 ? 19.621 7.492 -8.745 1.00 84.06 176 ILE A O 1
ATOM 1314 N N . SER A 1 177 ? 19.974 6.423 -6.805 1.00 73.75 177 SER A N 1
ATOM 1315 C CA . SER A 1 177 ? 21.413 6.703 -6.740 1.00 73.75 177 SER A CA 1
ATOM 1316 C C . SER A 1 177 ? 22.232 5.933 -7.787 1.00 73.75 177 SER A C 1
ATOM 1318 O O . SER A 1 177 ? 23.377 6.294 -8.069 1.00 73.75 177 SER A O 1
ATOM 1320 N N . ALA A 1 178 ? 21.677 4.869 -8.373 1.00 74.69 178 ALA A N 1
ATOM 1321 C CA . ALA A 1 178 ? 22.326 4.134 -9.447 1.00 74.69 178 ALA A CA 1
ATOM 1322 C C . ALA A 1 178 ? 22.190 4.917 -10.762 1.00 74.69 178 ALA A C 1
ATOM 1324 O O . ALA A 1 178 ? 21.089 5.223 -11.210 1.00 74.69 178 ALA A O 1
ATOM 1325 N N . THR A 1 179 ? 23.314 5.237 -11.413 1.00 64.31 179 THR A N 1
ATOM 1326 C CA . THR A 1 179 ? 23.299 5.953 -12.697 1.00 64.31 179 THR A CA 1
ATOM 1327 C C . THR A 1 179 ? 22.472 5.178 -13.717 1.00 64.31 179 THR A C 1
ATOM 1329 O O . THR A 1 179 ? 22.870 4.085 -14.133 1.00 64.31 179 THR A O 1
ATOM 1332 N N . CYS A 1 180 ? 21.345 5.749 -14.150 1.00 68.88 180 CYS A N 1
ATOM 1333 C CA . CYS A 1 180 ? 20.535 5.096 -15.158 1.00 68.88 180 CYS A CA 1
ATOM 1334 C C . CYS A 1 180 ? 21.270 5.090 -16.497 1.00 68.88 180 CYS A C 1
ATOM 1336 O O . CYS A 1 180 ? 21.419 6.114 -17.167 1.00 68.88 180 CYS A O 1
ATOM 1338 N N . LYS A 1 181 ? 21.748 3.915 -16.898 1.00 62.53 181 LYS A N 1
ATOM 1339 C CA . LYS A 1 181 ? 22.291 3.710 -18.234 1.00 62.53 181 LYS A CA 1
ATOM 1340 C C . LYS A 1 181 ? 21.125 3.379 -19.148 1.00 62.53 181 LYS A C 1
ATOM 1342 O O . LYS A 1 181 ? 20.810 2.205 -19.338 1.00 62.53 181 LYS A O 1
ATOM 1347 N N . ILE A 1 182 ? 20.506 4.408 -19.731 1.00 59.06 182 ILE A N 1
ATOM 1348 C CA . ILE A 1 182 ? 19.685 4.203 -20.925 1.00 59.06 182 ILE A CA 1
ATOM 1349 C C . ILE A 1 182 ? 20.627 3.584 -21.951 1.00 59.06 182 ILE A C 1
ATOM 1351 O O . ILE A 1 182 ? 21.489 4.255 -22.518 1.00 59.06 182 ILE A O 1
ATOM 1355 N N . THR A 1 183 ? 20.516 2.272 -22.142 1.00 52.41 183 THR A N 1
ATOM 1356 C CA . THR A 1 183 ? 21.152 1.618 -23.275 1.00 52.41 183 THR A CA 1
ATOM 1357 C C . THR A 1 183 ? 20.338 2.058 -24.472 1.00 52.41 183 THR A C 1
ATOM 1359 O O . THR A 1 183 ? 19.352 1.424 -24.836 1.00 52.41 183 THR A O 1
ATOM 1362 N N . THR A 1 184 ? 20.702 3.209 -25.032 1.00 48.06 184 THR A N 1
ATOM 1363 C CA . THR A 1 184 ? 20.243 3.616 -26.348 1.00 48.06 184 THR A CA 1
ATOM 1364 C C . THR A 1 184 ? 20.695 2.507 -27.281 1.00 48.06 184 THR A C 1
ATOM 1366 O O . THR A 1 184 ? 21.864 2.437 -27.658 1.00 48.06 184 THR A O 1
ATOM 1369 N N . VAL A 1 185 ? 19.792 1.584 -27.612 1.00 44.38 185 VAL A N 1
ATOM 1370 C CA . VAL A 1 185 ? 19.976 0.716 -28.766 1.00 44.38 185 VAL A CA 1
ATOM 1371 C C . VAL A 1 185 ? 19.924 1.669 -29.950 1.00 44.38 185 VAL A C 1
ATOM 1373 O O . VAL A 1 185 ? 18.858 2.027 -30.439 1.00 44.38 185 VAL A O 1
ATOM 1376 N N . LEU A 1 186 ? 21.096 2.176 -30.331 1.00 42.94 186 LEU A N 1
ATOM 1377 C CA . LEU A 1 186 ? 21.314 2.904 -31.566 1.00 42.94 186 LEU A CA 1
ATOM 1378 C C . LEU A 1 186 ? 21.035 1.917 -32.704 1.00 42.94 186 LEU A C 1
ATOM 1380 O O . LEU A 1 186 ? 21.944 1.286 -33.236 1.00 42.94 186 LEU A O 1
ATOM 1384 N N . THR A 1 187 ? 19.770 1.761 -33.088 1.00 44.72 187 THR A N 1
ATOM 1385 C CA . THR A 1 187 ? 19.452 1.402 -34.468 1.00 44.72 187 THR A CA 1
ATOM 1386 C C . THR A 1 187 ? 20.045 2.514 -35.326 1.00 44.72 187 THR A C 1
ATOM 1388 O O . THR A 1 187 ? 19.638 3.669 -35.202 1.00 44.72 187 THR A O 1
ATOM 1391 N N . GLY A 1 188 ? 21.094 2.177 -36.080 1.00 42.50 188 GLY A N 1
ATOM 1392 C CA . GLY A 1 188 ? 21.990 3.117 -36.745 1.00 42.50 188 GLY A CA 1
ATOM 1393 C C . GLY A 1 188 ? 21.262 4.238 -37.480 1.00 42.50 188 GLY A C 1
ATOM 1394 O O . GLY A 1 188 ? 20.615 4.009 -38.498 1.00 42.50 188 GLY A O 1
ATOM 1395 N N . SER A 1 189 ? 21.418 5.459 -36.974 1.00 35.19 189 SER A N 1
ATOM 1396 C CA . SER A 1 189 ? 20.974 6.671 -37.650 1.00 35.19 189 SER A CA 1
ATOM 1397 C C . SER A 1 189 ? 22.039 7.055 -38.676 1.00 35.19 189 SER A C 1
ATOM 1399 O O . SER A 1 189 ? 23.107 7.556 -38.323 1.00 35.19 189 SER A O 1
ATOM 1401 N N . HIS A 1 190 ? 21.784 6.739 -39.947 1.00 39.12 190 HIS A N 1
ATOM 1402 C CA . HIS A 1 190 ? 22.488 7.363 -41.062 1.00 39.12 190 HIS A CA 1
ATOM 1403 C C . HIS A 1 190 ? 22.012 8.812 -41.175 1.00 39.12 190 HIS A C 1
ATOM 1405 O O . HIS A 1 190 ? 20.820 9.075 -41.323 1.00 39.12 190 HIS A O 1
ATOM 1411 N N . SER A 1 191 ? 22.959 9.744 -41.121 1.00 43.00 191 SER A N 1
ATOM 1412 C CA . SER A 1 191 ? 22.763 11.147 -41.470 1.00 43.00 191 SER A CA 1
ATOM 1413 C C . SER A 1 191 ? 22.142 11.280 -42.861 1.00 43.00 191 SER A C 1
ATOM 1415 O O . SER A 1 191 ? 22.720 10.779 -43.824 1.00 43.00 191 SER A O 1
ATOM 1417 N N . ASN A 1 192 ? 21.035 12.017 -42.996 1.00 41.22 192 ASN A N 1
ATOM 1418 C CA . ASN A 1 192 ? 20.853 12.868 -44.169 1.00 41.22 192 ASN A CA 1
ATOM 1419 C C . ASN A 1 192 ? 19.835 13.999 -43.960 1.00 41.22 192 ASN A C 1
ATOM 1421 O O . ASN A 1 192 ? 18.914 13.908 -43.156 1.00 41.22 192 ASN A O 1
ATOM 1425 N N . SER A 1 193 ? 20.100 15.073 -44.696 1.00 37.00 193 SER A N 1
ATOM 1426 C CA . SER A 1 193 ? 19.672 16.464 -44.570 1.00 37.00 193 SER A CA 1
ATOM 1427 C C . SER A 1 193 ? 18.181 16.812 -44.465 1.00 37.00 193 SER A C 1
ATOM 1429 O O . SER A 1 193 ? 17.290 16.133 -44.961 1.00 37.00 193 SER A O 1
ATOM 1431 N N . THR A 1 194 ? 17.994 18.012 -43.910 1.00 41.75 194 THR A N 1
ATOM 1432 C CA . THR A 1 194 ? 16.893 18.977 -44.027 1.00 41.75 194 THR A CA 1
ATOM 1433 C C . THR A 1 194 ? 16.119 18.906 -45.351 1.00 41.75 194 THR A C 1
ATOM 1435 O O . THR A 1 194 ? 16.688 19.115 -46.422 1.00 41.75 194 THR A O 1
ATOM 1438 N N . GLY A 1 195 ? 14.800 18.710 -45.269 1.00 34.66 195 GLY A N 1
ATOM 1439 C CA . GLY A 1 195 ? 13.890 18.759 -46.412 1.00 34.66 195 GLY A CA 1
ATOM 1440 C C . GLY A 1 195 ? 12.428 18.833 -45.971 1.00 34.66 195 GLY A C 1
ATOM 1441 O O . GLY A 1 195 ? 11.890 17.903 -45.387 1.00 34.66 195 GLY A O 1
ATOM 1442 N N . ASN A 1 196 ? 11.818 19.979 -46.234 1.00 42.50 196 ASN A N 1
ATOM 1443 C CA . ASN A 1 196 ? 10.433 20.372 -45.987 1.00 42.50 196 ASN A CA 1
ATOM 1444 C C . ASN A 1 196 ? 9.418 19.479 -46.747 1.00 42.50 196 ASN A C 1
ATOM 1446 O O . ASN A 1 196 ? 9.629 19.287 -47.940 1.00 42.50 196 ASN A O 1
ATOM 1450 N N . ALA A 1 197 ? 8.320 19.014 -46.121 1.00 38.19 197 ALA A N 1
ATOM 1451 C CA . ALA A 1 197 ? 6.972 18.891 -46.730 1.00 38.19 197 ALA A CA 1
ATOM 1452 C C . ALA A 1 197 ? 5.933 18.176 -45.831 1.00 38.19 197 ALA A C 1
ATOM 1454 O O . ALA A 1 197 ? 6.167 17.109 -45.273 1.00 38.19 197 ALA A O 1
ATOM 1455 N N . THR A 1 198 ? 4.747 18.781 -45.783 1.00 43.81 198 THR A N 1
ATOM 1456 C CA . THR A 1 198 ? 3.455 18.334 -45.241 1.00 43.81 198 THR A CA 1
ATOM 1457 C C . THR A 1 198 ? 2.884 17.093 -45.942 1.00 43.81 198 THR A C 1
ATOM 1459 O O . THR A 1 198 ? 2.873 17.066 -47.171 1.00 43.81 198 THR A O 1
ATOM 1462 N N . GLN A 1 199 ? 2.240 16.170 -45.205 1.00 40.50 199 GLN A N 1
ATOM 1463 C CA . GLN A 1 199 ? 1.042 15.479 -45.718 1.00 40.50 199 GLN A CA 1
ATOM 1464 C C . GLN A 1 199 ? 0.106 14.928 -44.621 1.00 40.50 199 GLN A C 1
ATOM 1466 O O . GLN A 1 199 ? 0.525 14.273 -43.672 1.00 40.50 199 GLN A O 1
ATOM 1471 N N . THR A 1 200 ? -1.182 15.223 -44.795 1.00 44.47 200 THR A N 1
ATOM 1472 C CA . THR A 1 200 ? -2.386 14.753 -44.089 1.00 44.47 200 THR A CA 1
ATOM 1473 C C . THR A 1 200 ? -2.834 13.377 -44.605 1.00 44.47 200 THR A C 1
ATOM 1475 O O . THR A 1 200 ? -2.748 13.144 -45.809 1.00 44.47 200 THR A O 1
ATOM 1478 N N . GLY A 1 201 ? -3.409 12.502 -43.759 1.00 35.75 201 GLY A N 1
ATOM 1479 C CA . GLY A 1 201 ? -4.043 11.268 -44.266 1.00 35.75 201 GLY A CA 1
ATOM 1480 C C . GLY A 1 201 ? -4.511 10.195 -43.263 1.00 35.75 201 GLY A C 1
ATOM 1481 O O . GLY A 1 201 ? -3.852 9.180 -43.125 1.00 35.75 201 GLY A O 1
ATOM 1482 N N . VAL A 1 202 ? -5.654 10.429 -42.603 1.00 42.25 202 VAL A N 1
ATOM 1483 C CA . VAL A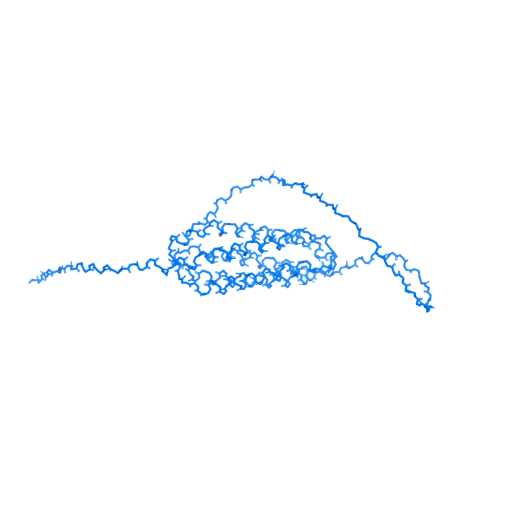 1 202 ? -6.851 9.551 -42.458 1.00 42.25 202 VAL A CA 1
ATOM 1484 C C . VAL A 1 202 ? -6.733 8.031 -42.109 1.00 42.25 202 VAL A C 1
ATOM 1486 O O . VAL A 1 202 ? -6.268 7.227 -42.904 1.00 42.25 202 VAL A O 1
ATOM 1489 N N . SER A 1 203 ? -7.403 7.671 -40.995 1.00 33.00 203 SER A N 1
ATOM 1490 C CA . SER A 1 203 ? -8.203 6.451 -40.676 1.00 33.00 203 SER A CA 1
ATOM 1491 C C . SER A 1 203 ? -7.604 5.085 -40.252 1.00 33.00 203 SER A C 1
ATOM 1493 O O . SER A 1 203 ? -7.038 4.339 -41.039 1.00 33.00 203 SER A O 1
ATOM 1495 N N . HIS A 1 204 ? -7.933 4.753 -38.989 1.00 37.53 204 HIS A N 1
ATOM 1496 C CA . HIS A 1 204 ? -8.282 3.485 -38.295 1.00 37.53 204 HIS A CA 1
ATOM 1497 C C . HIS A 1 204 ? -8.546 2.199 -39.130 1.00 37.53 204 HIS A C 1
ATOM 1499 O O . HIS A 1 204 ? -9.103 2.284 -40.224 1.00 37.53 204 HIS A O 1
ATOM 1505 N N . PRO A 1 205 ? -8.292 0.991 -38.558 1.00 45.84 205 PRO A N 1
ATOM 1506 C CA . PRO A 1 205 ? -9.326 0.316 -37.748 1.00 45.84 205 PRO A CA 1
ATOM 1507 C C . PRO A 1 205 ? -8.857 -0.347 -36.431 1.00 45.84 205 PRO A C 1
ATOM 1509 O O . PRO A 1 205 ? -7.696 -0.684 -36.222 1.00 45.84 205 PRO A O 1
ATOM 1512 N N . VAL A 1 206 ? -9.852 -0.531 -35.558 1.00 52.91 206 VAL A N 1
ATOM 1513 C CA . VAL A 1 206 ? -9.903 -1.298 -34.301 1.00 52.91 206 VAL A CA 1
ATOM 1514 C C . VAL A 1 206 ? -9.857 -2.803 -34.557 1.00 52.91 206 VAL A C 1
ATOM 1516 O O . VAL A 1 206 ? -10.697 -3.263 -35.320 1.00 52.91 206 VAL A O 1
ATOM 1519 N N . VAL A 1 207 ? -9.004 -3.554 -33.844 1.00 40.41 207 VAL A N 1
ATOM 1520 C CA . VAL A 1 207 ? -9.176 -4.970 -33.413 1.00 40.41 207 VAL A CA 1
ATOM 1521 C C . VAL A 1 207 ? -7.958 -5.349 -32.528 1.00 40.41 207 VAL A C 1
ATOM 1523 O O . VAL A 1 207 ? -6.881 -4.822 -32.764 1.00 40.41 207 VAL A O 1
ATOM 1526 N N . THR A 1 208 ? -7.972 -6.164 -31.468 1.00 49.34 208 THR A N 1
ATOM 1527 C CA . THR A 1 208 ? -8.721 -7.390 -31.159 1.00 49.34 208 THR A CA 1
ATOM 1528 C C . THR A 1 208 ? -8.686 -7.637 -29.647 1.00 49.34 208 THR A C 1
ATOM 15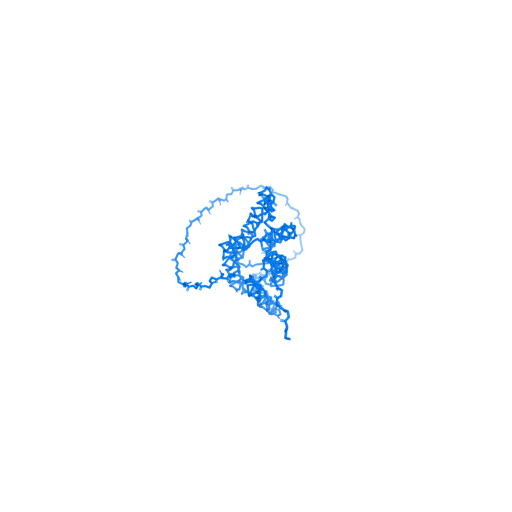30 O O . THR A 1 208 ? -7.635 -7.538 -29.014 1.00 49.34 208 THR A O 1
ATOM 1533 N N . ALA A 1 209 ? -9.835 -8.017 -29.087 1.00 44.28 209 ALA A N 1
ATOM 1534 C CA . ALA A 1 209 ? -9.946 -8.611 -27.764 1.00 44.28 209 ALA A CA 1
ATOM 1535 C C . ALA A 1 209 ? -9.186 -9.947 -27.708 1.00 44.28 209 ALA A C 1
ATOM 1537 O O . ALA A 1 209 ? -9.465 -10.857 -28.486 1.00 44.28 209 ALA A O 1
ATOM 1538 N N . GLY A 1 210 ? -8.249 -10.063 -26.770 1.00 36.16 210 GLY A N 1
ATOM 1539 C CA . GLY A 1 210 ? -7.572 -11.306 -26.417 1.00 36.16 210 GLY A CA 1
ATOM 1540 C C . GLY A 1 210 ? -7.756 -11.575 -24.933 1.00 36.16 210 GLY A C 1
ATOM 1541 O O . GLY A 1 210 ? -6.894 -11.258 -24.121 1.00 36.16 210 GLY A O 1
ATOM 1542 N N . SER A 1 211 ? -8.917 -12.113 -24.577 1.00 45.94 211 SER A N 1
ATOM 1543 C CA . SER A 1 211 ? -9.171 -12.735 -23.286 1.00 45.94 211 SER A CA 1
ATOM 1544 C C . SER A 1 211 ? -8.267 -13.956 -23.125 1.00 45.94 211 SER A C 1
ATOM 1546 O O . SER A 1 211 ? -8.307 -14.896 -23.914 1.00 45.94 211 SER A O 1
ATOM 1548 N N . SER A 1 212 ? -7.465 -13.966 -22.067 1.00 39.94 212 SER A N 1
ATOM 1549 C CA . SER A 1 212 ? -6.870 -15.182 -21.513 1.00 39.94 212 SER A CA 1
ATOM 1550 C C . SER A 1 212 ? -6.802 -15.030 -19.998 1.00 39.94 212 SER A C 1
ATOM 1552 O O . SER A 1 212 ? -5.790 -14.655 -19.419 1.00 39.94 212 SER A O 1
ATOM 1554 N N . PHE A 1 213 ? -7.945 -15.303 -19.363 1.00 43.62 213 PHE A N 1
ATOM 1555 C CA . PHE A 1 213 ? -7.960 -15.984 -18.071 1.00 43.62 213 PHE A CA 1
ATOM 1556 C C . PHE A 1 213 ? -7.227 -17.321 -18.241 1.00 43.62 213 PHE A C 1
ATOM 1558 O O . PHE A 1 213 ? -7.329 -17.928 -19.307 1.00 43.62 213 PHE A O 1
ATOM 1565 N N . LEU A 1 214 ? -6.518 -17.786 -17.209 1.00 37.34 214 LEU A N 1
ATOM 1566 C CA . LEU A 1 214 ? -5.689 -18.992 -17.295 1.00 37.34 214 LEU A CA 1
ATOM 1567 C C . LEU A 1 214 ? -4.462 -18.932 -16.375 1.00 37.34 214 LEU A C 1
ATOM 1569 O O . LEU A 1 214 ? -3.356 -18.815 -16.881 1.00 37.34 214 LEU A O 1
ATOM 1573 N N . GLY A 1 215 ? -4.638 -19.079 -15.053 1.00 29.81 215 GLY A N 1
ATOM 1574 C CA . GLY A 1 215 ? -3.562 -19.644 -14.228 1.00 29.81 215 GLY A CA 1
ATOM 1575 C C . GLY A 1 215 ? -3.475 -19.149 -12.791 1.00 29.81 215 GLY A C 1
ATOM 1576 O O . GLY A 1 215 ? -2.486 -18.529 -12.422 1.00 29.81 215 GLY A O 1
ATOM 1577 N N . VAL A 1 216 ? -4.463 -19.469 -11.952 1.00 37.28 216 VAL A N 1
ATOM 1578 C CA . VAL A 1 216 ? -4.250 -19.460 -10.498 1.00 37.28 216 VAL A CA 1
ATOM 1579 C C . VAL A 1 216 ? -3.347 -20.655 -10.196 1.00 37.28 216 VAL A C 1
ATOM 1581 O O . VAL A 1 216 ? -3.825 -21.782 -10.073 1.00 37.28 216 VAL A O 1
ATOM 1584 N N . SER A 1 217 ? -2.028 -20.449 -10.177 1.00 33.56 217 SER A N 1
ATOM 1585 C CA . SER A 1 217 ? -1.099 -21.476 -9.711 1.00 33.56 217 SER A CA 1
ATOM 1586 C C . SER A 1 217 ? -1.123 -21.486 -8.188 1.00 33.56 217 SER A C 1
ATOM 1588 O O . SER A 1 217 ? -0.402 -20.753 -7.513 1.00 33.56 217 SER A O 1
ATOM 1590 N N . SER A 1 218 ? -2.005 -22.325 -7.663 1.00 48.69 218 SER A N 1
ATOM 1591 C CA . SER A 1 218 ? -1.981 -22.827 -6.299 1.00 48.69 218 SER A CA 1
ATOM 1592 C C . SER A 1 218 ? -0.653 -23.552 -6.055 1.00 48.69 218 SER A C 1
ATOM 1594 O O . SER A 1 218 ? -0.413 -24.624 -6.603 1.00 48.69 218 SER A O 1
ATOM 1596 N N . GLY A 1 219 ? 0.210 -22.968 -5.233 1.00 27.56 219 GLY A N 1
ATOM 1597 C CA . GLY A 1 219 ? 1.462 -23.569 -4.773 1.00 27.56 219 GLY A CA 1
ATOM 1598 C C . GLY A 1 219 ? 1.977 -22.742 -3.600 1.00 27.56 219 GLY A C 1
ATOM 1599 O O . GLY A 1 219 ? 2.654 -21.750 -3.804 1.00 27.56 219 GLY A O 1
ATOM 1600 N N . ALA A 1 220 ? 1.404 -22.911 -2.413 1.00 29.64 220 ALA A N 1
ATOM 1601 C CA . ALA A 1 220 ? 1.797 -23.894 -1.405 1.00 29.64 220 ALA A CA 1
ATOM 1602 C C . ALA A 1 220 ? 2.722 -23.265 -0.350 1.00 29.64 220 ALA A C 1
ATOM 1604 O O . ALA A 1 220 ? 3.799 -22.775 -0.660 1.00 29.64 220 ALA A O 1
ATOM 1605 N N . LEU A 1 221 ? 2.277 -23.412 0.903 1.00 24.86 221 LEU A N 1
ATOM 1606 C CA . LEU A 1 221 ? 3.083 -23.485 2.123 1.00 24.86 221 LEU A CA 1
ATOM 1607 C C . LEU A 1 221 ? 3.720 -22.178 2.618 1.00 24.86 221 LEU A C 1
ATOM 1609 O O . LEU A 1 221 ? 4.869 -21.878 2.335 1.00 24.86 221 LEU A O 1
ATOM 1613 N N . ALA A 1 222 ? 3.032 -21.519 3.546 1.00 28.58 222 ALA A N 1
ATOM 1614 C CA . ALA A 1 222 ? 3.411 -21.640 4.953 1.00 28.58 222 ALA A CA 1
ATOM 1615 C C . ALA A 1 222 ? 2.289 -21.082 5.827 1.00 28.58 222 ALA A C 1
ATOM 1617 O O . ALA A 1 222 ? 1.943 -19.905 5.781 1.00 28.58 222 ALA A O 1
ATOM 1618 N N . VAL A 1 223 ? 1.727 -21.969 6.639 1.00 31.52 223 VAL A N 1
ATOM 1619 C CA . VAL A 1 223 ? 0.993 -21.605 7.840 1.00 31.52 223 VAL A CA 1
ATOM 1620 C C . VAL A 1 223 ? 1.948 -20.806 8.722 1.00 31.52 223 VAL A C 1
ATOM 1622 O O . VAL A 1 223 ? 2.835 -21.376 9.349 1.00 31.52 223 VAL A O 1
ATOM 1625 N N . VAL A 1 224 ? 1.763 -19.493 8.778 1.00 29.34 224 VAL A N 1
ATOM 1626 C CA . VAL A 1 224 ? 2.185 -18.700 9.929 1.00 29.34 224 VAL A CA 1
ATOM 1627 C C . VAL A 1 224 ? 0.916 -18.088 10.490 1.00 29.34 224 VAL A C 1
ATOM 1629 O O . VAL A 1 224 ? 0.496 -16.995 10.130 1.00 29.34 224 VAL A O 1
ATOM 1632 N N . LEU A 1 225 ? 0.278 -18.867 11.367 1.00 31.67 225 LEU A N 1
ATOM 1633 C CA . LEU A 1 225 ? -0.585 -18.347 12.417 1.00 31.67 225 LEU A CA 1
ATOM 1634 C C . LEU A 1 225 ? 0.270 -17.414 13.289 1.00 31.67 225 LEU A C 1
ATOM 1636 O O . LEU A 1 225 ? 0.788 -17.810 14.327 1.00 31.67 225 LEU A O 1
ATOM 1640 N N . ALA A 1 226 ? 0.434 -16.174 12.850 1.00 33.12 226 ALA A N 1
ATOM 1641 C CA . ALA A 1 226 ? 0.673 -15.050 13.736 1.00 33.12 226 ALA A CA 1
ATOM 1642 C C . ALA A 1 226 ? -0.632 -14.260 13.762 1.00 33.12 226 ALA A C 1
ATOM 1644 O O . ALA A 1 226 ? -0.759 -13.181 13.196 1.00 33.12 226 ALA A O 1
ATOM 1645 N N . ALA A 1 227 ? -1.637 -14.887 14.377 1.00 31.97 227 ALA A N 1
ATOM 1646 C CA . ALA A 1 227 ? -2.859 -14.219 14.762 1.00 31.97 227 ALA A CA 1
ATOM 1647 C C . ALA A 1 227 ? -2.467 -12.993 15.598 1.00 31.97 227 ALA A C 1
ATOM 1649 O O . ALA A 1 227 ? -1.921 -13.134 16.693 1.00 31.97 227 ALA A O 1
ATOM 1650 N N . PHE A 1 228 ? -2.685 -11.792 15.075 1.00 42.28 228 PHE A N 1
ATOM 1651 C CA . PHE A 1 228 ? -3.807 -10.963 15.495 1.00 42.28 228 PHE A CA 1
ATOM 1652 C C . PHE A 1 228 ? -4.516 -11.474 16.765 1.00 42.28 228 PHE A C 1
ATOM 1654 O O . PHE A 1 228 ? -5.664 -11.913 16.795 1.00 42.28 228 PHE A O 1
ATOM 1661 N N . ALA A 1 229 ? -3.771 -11.460 17.857 1.00 28.55 229 ALA A N 1
ATOM 1662 C CA . ALA A 1 229 ? -4.295 -11.574 19.195 1.00 28.55 229 ALA A CA 1
ATOM 1663 C C . ALA A 1 229 ? -4.246 -10.153 19.736 1.00 28.55 229 ALA A C 1
ATOM 1665 O O . ALA A 1 229 ? -3.221 -9.779 20.307 1.00 28.55 229 ALA A O 1
ATOM 1666 N N . PHE A 1 230 ? -5.305 -9.374 19.483 1.00 43.47 230 PHE A N 1
ATOM 1667 C CA . PHE A 1 230 ? -5.520 -8.086 20.143 1.00 43.47 230 PHE A CA 1
ATOM 1668 C C . PHE A 1 230 ? -5.458 -8.253 21.660 1.00 43.47 230 PHE A C 1
ATOM 1670 O O . PHE A 1 230 ? -5.907 -9.303 22.177 1.00 43.47 230 PHE A O 1
#

pLDDT: mean 70.69, std 22.06, range [24.86, 95.94]

Organism: NCBI:txid1141098

Sequence (230 aa):
MQFLSLIAITAAVSASQVDTTTPKRNLVEVTNIMTQVLHGILNFDAAIINYNGGPQVSQLQGASGTMVGIIKTATLAASNMTNLSVEEAQGFQPLSDKLNVAGDKLLADLNGKNDLFSKACVCEPVFELVTVVGDHVITLMNTVSTKFPQGGKGGKEIEHFTKIFNDMEEKLSKCISATCKITTVLTGSHSNSTGNATQTGVSHPVVTAGSSFLGVSSGALAVVLAAFAF

Mean predicted aligned error: 15.21 Å

InterPro domains:
  IPR021054 Cell wall mannoprotein 1 [PF12296] (29-145)

Secondary structure (DSSP, 8-state):
-------------------TTSSHHHHHHHHHHHHHHHHHHHHHHHHHHH--SSS--HHHHHHHHHHHHHHHHHHHHHHTPPPPPHHHHHHTHHHHHHHHHHHHHHHHHHHHTHHHHHHTT-HHHHHHHHHHHHHHHHHHHHHHHTTSPTT---HHHHHHHHHHHHHHHHHHHHHHHS----------------------------------------------------

Solvent-accessible surface area (backbone atoms only — not comparable to full-atom values): 14168 Å² total; per-residue (Å²): 135,83,90,84,80,86,80,83,84,79,81,77,81,76,79,71,78,78,72,81,84,77,62,71,77,55,55,58,54,50,54,52,38,54,50,47,39,43,53,29,44,53,50,32,34,50,37,50,69,68,57,84,51,58,77,75,52,64,62,48,51,52,31,42,51,52,29,44,53,43,37,54,52,36,33,54,54,41,64,73,48,71,70,41,51,74,68,58,54,57,68,45,44,74,57,50,54,50,42,49,55,45,50,56,48,35,51,52,47,51,60,72,39,46,68,40,30,40,66,28,64,38,23,57,68,51,35,54,48,50,50,58,42,41,55,45,50,53,52,28,52,58,43,45,55,72,29,49,51,94,82,54,63,56,64,66,57,52,51,48,53,53,47,52,47,51,57,48,48,55,53,29,52,54,40,52,72,46,82,64,71,74,76,75,78,73,73,80,81,76,88,79,79,94,79,91,84,89,85,88,84,87,86,86,86,92,84,78,92,78,90,75,86,85,77,87,78,86,75,83,88,77,94,72,88,71,70,88,66,85